Protein AF-A0A2J8TUG8-F1 (afdb_monomer_lite)

Organism: Pongo abelii (NCBI:txid9601)

InterPro domains:
  IPR001944 Glycoside hydrolase, family 35 [PR00742] (50-69)
  IPR001944 Glycoside hydrolase, family 35 [PR00742] (105-120)
  IPR001944 Glycoside hydrolase, family 35 [PTHR23421] (1-175)
  IPR017853 Glycoside hydrolase superfamily [SSF51445] (1-171)
  IPR031330 Glycoside hydrolase 35, catalytic domain [PF01301] (1-173)

Radius of gyration: 17.59 Å; chains: 1; bounding box: 57×36×48 Å

Secondary structure (DSSP, 8-state):
-TGGGT-SEEEEE--HHHH-SBTTB---SGGG-HHHHHHHHHHTT-EEEEE--S---TT-GGGG--GGGGGSTT--TTTT-HHHHHHHHHHHHHHHHHHGGGBGGGTSSEEEEE-SS-GGGSTT--HHHHHHHHHHHHHHH-SSSEEEEEE-TTTHHHH--TTSEEEE---TT-----------

pLDDT: mean 94.85, std 12.5, range [36.78, 98.94]

Sequence (184 aa):
KMRWSGLNAIQFYVPWNYHEPQPGVYNFNGSRDLIAFLNEAALANLLVILRPGPYICAEWEMGGLPSWLLQKPEIHLRTSDPDFLAAVDSWFKVLLPKIYPWLYHNGGNIISIQVENEYGSYRACDFSYMRHLAGLFRALLGEKILLFTTDGPEGLKCGSLQGLYTTVDFGPGLKQGLGVESGE

Structure (mmCIF, N/CA/C/O backbone):
data_AF-A0A2J8TUG8-F1
#
_entry.id   AF-A0A2J8TUG8-F1
#
loop_
_atom_site.group_PDB
_atom_site.id
_atom_site.type_symbol
_atom_site.label_atom_id
_atom_site.label_alt_id
_atom_site.label_comp_id
_atom_site.label_asym_id
_atom_site.label_entity_id
_atom_site.label_seq_id
_atom_site.pdbx_PDB_ins_code
_atom_site.Cartn_x
_atom_site.Cartn_y
_atom_site.Cartn_z
_atom_site.occupancy
_atom_site.B_iso_or_equiv
_atom_site.auth_seq_id
_atom_site.auth_comp_id
_atom_site.auth_asym_id
_atom_site.auth_atom_id
_atom_site.pdbx_PDB_model_num
ATOM 1 N N . LYS A 1 1 ? -6.211 17.353 15.363 1.00 94.56 1 LYS A N 1
ATOM 2 C CA . LYS A 1 1 ? -6.669 18.335 14.342 1.00 94.56 1 LYS A CA 1
ATOM 3 C C . LYS A 1 1 ? -7.564 17.672 13.297 1.00 94.56 1 LYS A C 1
ATOM 5 O O . LYS A 1 1 ? -8.721 18.040 13.243 1.00 94.56 1 LYS A O 1
ATOM 10 N N . MET A 1 2 ? -7.087 16.651 12.575 1.00 97.00 2 MET A N 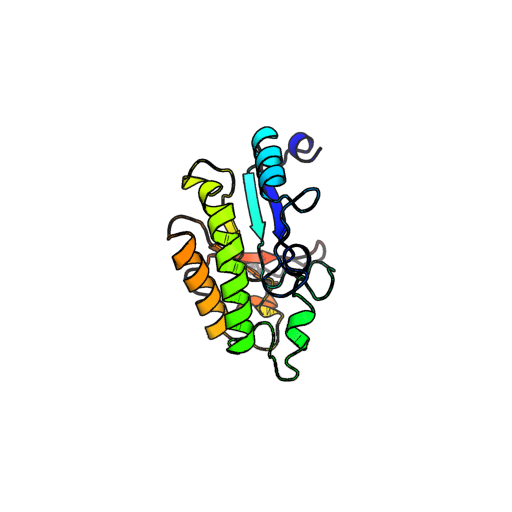1
ATOM 11 C CA . MET A 1 2 ? -7.881 15.897 11.581 1.00 97.00 2 MET A CA 1
ATOM 12 C C . MET A 1 2 ? -9.226 15.374 12.114 1.00 97.00 2 MET A C 1
ATOM 14 O O . MET A 1 2 ? -10.260 15.570 11.489 1.00 97.00 2 MET A O 1
ATOM 18 N N . ARG A 1 3 ? -9.248 14.782 13.316 1.00 96.06 3 ARG A N 1
ATOM 19 C CA . ARG A 1 3 ? -10.511 14.360 13.943 1.00 96.06 3 ARG A CA 1
ATOM 20 C C . ARG A 1 3 ? -11.486 15.525 14.161 1.00 96.06 3 ARG A C 1
ATOM 22 O O . ARG A 1 3 ? -12.666 15.416 13.858 1.00 96.06 3 ARG A O 1
ATOM 29 N N . TRP A 1 4 ? -10.973 16.653 14.649 1.00 96.75 4 TRP A N 1
ATOM 30 C CA . TRP A 1 4 ? -11.757 17.863 14.914 1.00 96.75 4 TRP A CA 1
ATOM 31 C C . TRP A 1 4 ? -12.259 18.557 13.643 1.00 96.75 4 TRP A C 1
ATOM 33 O O . TRP A 1 4 ? -13.232 19.294 13.720 1.00 96.75 4 TRP A O 1
ATOM 43 N N . SER A 1 5 ? -11.651 18.303 12.479 1.00 97.38 5 SER A N 1
ATOM 44 C CA . SER A 1 5 ? -12.181 18.765 11.191 1.00 97.38 5 SER A CA 1
ATOM 45 C C . SER A 1 5 ? -13.283 17.857 10.627 1.00 97.38 5 SER A C 1
ATOM 47 O O . SER A 1 5 ? -13.698 18.054 9.492 1.00 97.38 5 SER A O 1
ATOM 49 N N . GLY A 1 6 ? -13.746 16.858 11.389 1.00 98.00 6 GLY A N 1
ATOM 50 C CA . GLY A 1 6 ? -14.855 15.978 11.012 1.00 98.00 6 GLY A CA 1
ATOM 51 C C . GLY A 1 6 ? -14.446 14.677 10.318 1.00 98.00 6 GLY A C 1
ATOM 52 O O . GLY A 1 6 ? -15.318 13.886 9.966 1.00 98.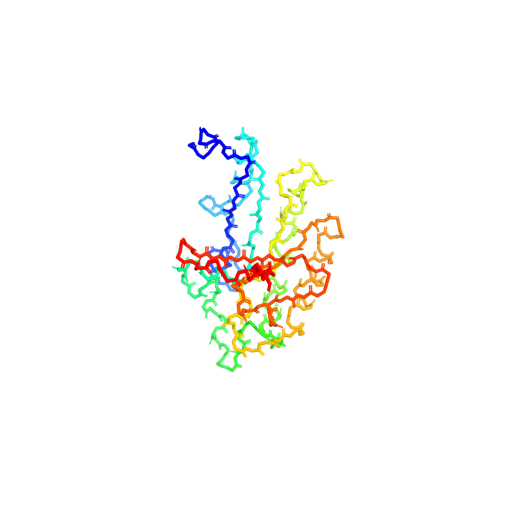00 6 GLY A O 1
ATOM 53 N N . LEU A 1 7 ? -13.146 14.410 10.146 1.00 98.44 7 LEU A N 1
ATOM 54 C CA . LEU A 1 7 ? -12.691 13.154 9.547 1.00 98.44 7 LEU A CA 1
ATOM 55 C C . LEU A 1 7 ? -12.971 11.964 10.481 1.00 98.44 7 LEU A C 1
ATOM 57 O O . LEU A 1 7 ? -12.812 12.047 11.704 1.00 98.44 7 LEU A O 1
ATOM 61 N N . ASN A 1 8 ? -13.377 10.841 9.892 1.00 98.50 8 ASN A N 1
ATOM 62 C CA . ASN A 1 8 ? -13.563 9.550 10.567 1.00 98.50 8 ASN A CA 1
ATOM 63 C C . ASN A 1 8 ? -12.469 8.530 10.212 1.00 98.50 8 ASN A C 1
ATOM 65 O O . ASN A 1 8 ? -12.367 7.498 10.869 1.00 98.50 8 ASN A O 1
ATOM 69 N N . ALA A 1 9 ? -11.648 8.831 9.207 1.00 98.75 9 ALA A N 1
ATOM 70 C CA . ALA A 1 9 ? -10.543 8.006 8.762 1.00 98.75 9 ALA A CA 1
ATOM 71 C C . ALA A 1 9 ? -9.338 8.871 8.381 1.00 98.75 9 ALA A C 1
ATOM 73 O O . ALA A 1 9 ? -9.475 10.051 8.046 1.00 98.75 9 ALA A O 1
ATOM 74 N N . ILE A 1 10 ? -8.160 8.261 8.414 1.00 98.75 10 ILE A N 1
ATOM 75 C CA . ILE A 1 10 ? -6.924 8.799 7.852 1.00 98.75 10 ILE A CA 1
ATOM 76 C C . ILE A 1 10 ? -6.370 7.828 6.818 1.00 98.75 10 ILE A C 1
ATOM 78 O O . ILE A 1 10 ? -6.595 6.621 6.890 1.00 98.75 10 ILE A O 1
ATOM 82 N N . GLN A 1 11 ? -5.617 8.36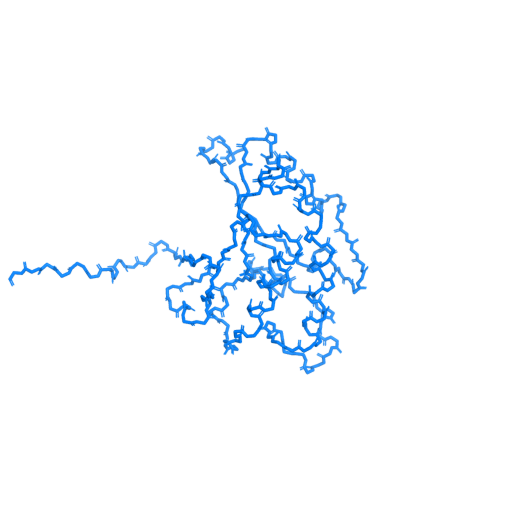7 5.869 1.00 98.81 11 GLN A N 1
ATOM 83 C CA . GLN A 1 11 ? -4.897 7.591 4.872 1.00 98.81 11 GLN A CA 1
ATOM 84 C C . GLN A 1 11 ? -3.430 7.991 4.906 1.00 98.81 11 GLN A C 1
ATOM 86 O O . GLN A 1 11 ? -3.121 9.179 5.003 1.00 98.81 11 GLN A O 1
ATOM 91 N N . PHE A 1 12 ? -2.533 7.014 4.824 1.00 98.69 12 PHE A N 1
ATOM 92 C CA . PHE A 1 12 ? -1.101 7.280 4.778 1.00 98.69 12 PHE A CA 1
ATOM 93 C C . PHE A 1 12 ? -0.339 6.169 4.052 1.00 98.69 12 PHE A C 1
ATOM 95 O O . PHE A 1 12 ? -0.825 5.041 3.911 1.00 98.69 12 PHE A O 1
ATOM 102 N N . TYR A 1 13 ? 0.865 6.518 3.600 1.00 98.81 13 TYR A N 1
ATOM 103 C CA . TYR A 1 13 ? 1.792 5.611 2.935 1.00 98.81 13 TYR A CA 1
ATOM 104 C C . TYR A 1 13 ? 2.800 4.993 3.904 1.00 98.81 13 TYR A C 1
ATOM 106 O O . TYR A 1 13 ? 3.130 5.594 4.924 1.00 98.81 13 TYR A O 1
ATOM 114 N N . VAL A 1 14 ? 3.345 3.828 3.544 1.00 98.75 14 VAL A N 1
ATOM 115 C CA . VAL A 1 14 ? 4.497 3.218 4.230 1.00 98.75 14 VAL A CA 1
ATOM 116 C C . VAL A 1 14 ? 5.692 3.209 3.268 1.00 98.75 14 VAL A C 1
ATOM 118 O O . VAL A 1 14 ? 5.774 2.318 2.424 1.00 98.75 14 VAL A O 1
ATOM 121 N N . PRO A 1 15 ? 6.615 4.189 3.340 1.00 98.75 15 PRO A N 1
ATOM 122 C CA . PRO A 1 15 ? 7.762 4.238 2.439 1.00 98.75 15 PRO A CA 1
ATOM 123 C C . PRO A 1 15 ? 8.739 3.106 2.767 1.00 98.75 15 PRO A C 1
ATOM 125 O O . PRO A 1 15 ? 9.366 3.106 3.828 1.00 98.75 15 PRO A O 1
ATOM 128 N N . TRP A 1 16 ? 8.885 2.135 1.866 1.00 98.88 16 TRP A N 1
ATOM 129 C CA . TRP A 1 16 ? 9.738 0.965 2.084 1.00 98.88 16 TRP A CA 1
ATOM 130 C C . TRP A 1 16 ? 11.185 1.365 2.419 1.00 98.88 16 TRP A C 1
ATOM 132 O O . TRP A 1 16 ? 11.728 0.935 3.435 1.00 98.88 16 TRP A O 1
ATOM 142 N N . ASN A 1 17 ? 11.782 2.285 1.664 1.00 98.69 17 ASN A N 1
ATOM 143 C CA . ASN A 1 17 ? 13.142 2.778 1.894 1.00 98.69 17 ASN A CA 1
ATOM 144 C C . ASN A 1 17 ? 13.357 3.466 3.253 1.00 98.69 17 ASN A C 1
ATOM 146 O O . ASN A 1 17 ? 14.476 3.487 3.768 1.00 98.69 17 ASN A O 1
ATOM 150 N N . TYR A 1 18 ? 12.293 3.987 3.866 1.00 98.56 18 TYR A N 1
ATOM 151 C CA . TYR A 1 18 ? 12.348 4.562 5.202 1.00 98.56 18 TYR A CA 1
ATOM 152 C C . TYR A 1 18 ? 12.464 3.470 6.267 1.00 98.56 18 TYR A C 1
ATOM 154 O O . TYR A 1 18 ? 13.125 3.665 7.287 1.00 98.56 18 TYR A O 1
ATOM 162 N N . HIS A 1 19 ? 11.877 2.302 6.024 1.00 98.75 19 HIS A N 1
ATOM 163 C CA . HIS A 1 19 ? 11.883 1.185 6.961 1.00 98.75 19 HIS A CA 1
ATOM 164 C C . HIS A 1 19 ? 12.992 0.165 6.697 1.00 98.75 19 HIS A C 1
ATOM 166 O O . HIS A 1 19 ? 13.420 -0.469 7.652 1.00 98.75 19 HIS A O 1
ATOM 172 N N . GLU A 1 20 ? 13.500 0.042 5.469 1.00 98.75 20 GLU A N 1
ATOM 173 C CA . GLU A 1 20 ? 14.598 -0.862 5.092 1.00 98.75 20 GLU A CA 1
ATOM 174 C C . GLU A 1 20 ? 15.723 -0.102 4.355 1.00 98.75 20 GLU A C 1
ATOM 176 O O . GLU A 1 20 ? 15.896 -0.237 3.139 1.00 98.75 20 GLU A O 1
ATOM 181 N N . PRO A 1 21 ? 16.503 0.740 5.067 1.00 97.75 21 PRO A N 1
ATOM 182 C CA . PRO A 1 21 ? 17.575 1.533 4.457 1.00 9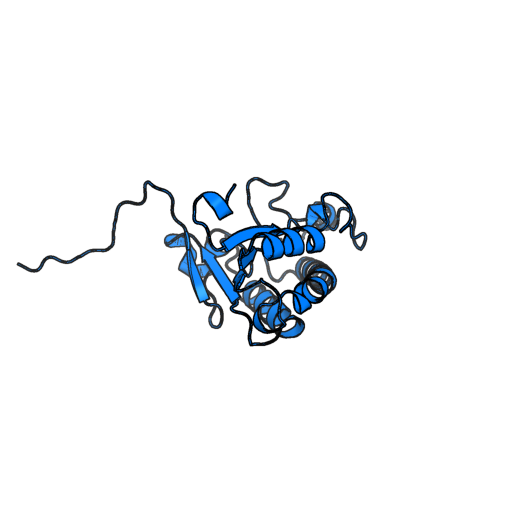7.75 21 PRO A CA 1
ATOM 183 C C . PRO A 1 21 ? 18.708 0.683 3.860 1.00 97.75 21 PRO A C 1
ATOM 185 O O . PRO A 1 21 ? 19.426 1.151 2.980 1.00 97.75 21 PRO A O 1
ATOM 188 N N . GLN A 1 22 ? 18.882 -0.551 4.337 1.00 97.81 22 GLN A N 1
ATOM 189 C CA . GLN A 1 22 ? 19.798 -1.551 3.786 1.00 97.81 22 GLN A CA 1
ATOM 190 C C . GLN A 1 22 ? 19.069 -2.897 3.701 1.00 97.81 22 GLN A C 1
ATOM 192 O O . GLN A 1 22 ? 18.200 -3.136 4.544 1.00 97.81 22 GLN A O 1
ATOM 197 N N . PRO A 1 23 ? 19.427 -3.785 2.754 1.00 97.62 23 PRO A N 1
ATOM 198 C CA . PRO A 1 23 ? 18.778 -5.087 2.622 1.00 97.62 23 PRO A CA 1
ATOM 199 C C . PRO A 1 23 ? 18.797 -5.867 3.945 1.00 97.62 23 PRO A C 1
ATOM 201 O O . PRO A 1 23 ? 19.857 -6.075 4.534 1.00 97.62 23 PRO A O 1
ATOM 204 N N . GLY A 1 24 ? 17.627 -6.282 4.425 1.00 98.00 24 GLY A N 1
ATOM 205 C CA . GLY A 1 24 ? 17.441 -7.036 5.666 1.00 98.00 24 GLY A CA 1
ATOM 206 C C . GLY A 1 24 ? 17.552 -6.222 6.962 1.00 98.00 24 GLY A C 1
ATOM 207 O O . GLY A 1 24 ? 17.368 -6.784 8.044 1.00 98.00 24 GLY A O 1
ATOM 208 N N . VAL A 1 25 ? 17.836 -4.916 6.897 1.00 98.31 25 VAL A N 1
ATOM 209 C CA . VAL A 1 25 ? 17.968 -4.049 8.078 1.00 98.31 25 VAL A CA 1
ATOM 210 C C . VAL A 1 25 ? 16.708 -3.213 8.240 1.00 98.31 25 VAL A C 1
ATOM 212 O O . VAL A 1 25 ? 16.562 -2.163 7.618 1.00 98.31 25 VAL A O 1
ATOM 215 N N . TYR A 1 26 ? 15.810 -3.662 9.116 1.00 98.31 26 TYR A N 1
ATOM 216 C CA . TYR A 1 26 ? 14.515 -3.021 9.338 1.00 98.31 26 TYR A CA 1
ATOM 217 C C . TYR A 1 26 ? 14.518 -2.072 10.540 1.00 98.31 26 TYR A C 1
ATOM 219 O O . TYR A 1 26 ? 14.996 -2.425 11.618 1.00 98.31 26 TYR A O 1
ATOM 227 N N . ASN A 1 27 ? 13.912 -0.893 10.392 1.00 97.88 27 ASN A N 1
ATOM 228 C CA . ASN A 1 27 ? 13.727 0.068 11.475 1.00 97.88 27 ASN A CA 1
ATOM 229 C C . ASN A 1 27 ? 12.263 0.527 11.585 1.00 97.88 27 ASN A C 1
ATOM 231 O O . ASN A 1 27 ? 11.743 1.232 10.719 1.00 97.88 27 ASN A O 1
ATOM 235 N N . PHE A 1 28 ? 11.634 0.150 12.700 1.00 98.06 28 PHE A N 1
ATOM 236 C CA . PHE A 1 28 ? 10.281 0.551 13.099 1.00 98.06 28 PHE A CA 1
ATOM 237 C C . PHE A 1 28 ? 10.276 1.249 14.470 1.00 98.06 28 PHE A C 1
ATOM 239 O O . PHE A 1 28 ? 9.307 1.150 15.209 1.00 98.06 28 PHE A O 1
ATOM 246 N N . ASN A 1 29 ? 11.372 1.914 14.840 1.00 96.44 29 ASN A N 1
ATOM 247 C CA . ASN A 1 29 ? 11.497 2.611 16.120 1.00 96.44 29 ASN A CA 1
ATOM 248 C C . ASN A 1 29 ? 11.374 4.131 15.948 1.00 96.44 29 ASN A C 1
ATOM 250 O O . ASN A 1 29 ? 11.662 4.684 14.881 1.00 96.44 29 ASN A O 1
ATOM 254 N N . GLY A 1 30 ? 11.018 4.824 17.033 1.00 96.94 30 GLY A N 1
ATOM 255 C CA . GLY A 1 30 ? 10.971 6.287 17.076 1.00 96.94 30 GLY A CA 1
ATOM 256 C C . GLY A 1 30 ? 10.006 6.851 16.034 1.00 96.94 30 GLY A C 1
ATOM 257 O O . GLY A 1 30 ? 8.860 6.424 15.952 1.00 96.94 30 GLY A O 1
ATOM 258 N N . SER A 1 31 ? 10.469 7.773 15.185 1.00 96.75 31 SER A N 1
ATOM 259 C CA . SER A 1 31 ? 9.632 8.347 14.118 1.00 96.75 31 SER A CA 1
ATOM 260 C C . SER A 1 31 ? 9.229 7.349 13.023 1.00 96.75 31 SER A C 1
ATOM 262 O O . SER A 1 31 ? 8.462 7.709 12.136 1.00 96.75 31 SER A O 1
ATOM 264 N N . ARG A 1 32 ? 9.761 6.119 13.049 1.00 97.94 32 ARG A N 1
ATOM 265 C CA . ARG A 1 32 ? 9.422 5.034 12.114 1.00 97.94 32 ARG A CA 1
ATOM 266 C C . ARG A 1 32 ? 8.456 4.019 12.720 1.00 97.94 32 ARG A C 1
ATOM 268 O O . ARG A 1 32 ? 8.207 2.980 12.110 1.00 97.94 32 ARG A O 1
ATOM 275 N N . ASP A 1 33 ? 7.952 4.274 13.923 1.00 98.25 33 ASP A N 1
ATOM 276 C CA . ASP A 1 33 ? 7.047 3.352 14.594 1.00 98.25 33 ASP A CA 1
ATOM 277 C C . ASP A 1 33 ? 5.627 3.453 14.024 1.00 98.25 33 ASP A C 1
ATOM 279 O O . ASP A 1 33 ? 4.781 4.242 14.451 1.00 98.25 33 ASP A O 1
ATOM 283 N N . LEU A 1 34 ? 5.382 2.610 13.023 1.00 97.56 34 LEU A N 1
ATOM 284 C CA . LEU A 1 34 ? 4.080 2.438 12.395 1.00 97.56 34 LEU A CA 1
ATOM 285 C C . LEU A 1 34 ? 3.008 2.000 13.404 1.00 97.56 34 LEU A C 1
ATOM 287 O O . LEU A 1 34 ? 1.855 2.410 13.293 1.00 97.56 34 LEU A O 1
ATOM 291 N N . ILE A 1 35 ? 3.370 1.171 14.383 1.00 98.00 35 ILE A N 1
ATOM 292 C CA . ILE A 1 35 ? 2.416 0.613 15.342 1.00 98.00 35 ILE A CA 1
ATOM 293 C C . ILE A 1 35 ? 2.011 1.676 16.357 1.00 98.00 35 ILE A C 1
ATOM 295 O O . ILE A 1 35 ? 0.828 1.794 16.676 1.00 98.00 35 ILE A O 1
ATOM 299 N N . ALA A 1 36 ? 2.952 2.502 16.812 1.00 98.31 36 ALA A N 1
ATOM 300 C CA . ALA A 1 36 ? 2.633 3.683 17.604 1.00 98.31 36 ALA A CA 1
ATOM 301 C C . ALA A 1 36 ? 1.684 4.619 16.837 1.00 98.31 36 ALA A C 1
ATOM 303 O O . ALA A 1 36 ? 0.679 5.054 17.388 1.00 98.31 36 ALA A O 1
ATOM 304 N N . PHE A 1 37 ? 1.920 4.860 15.543 1.00 98.44 37 PHE A N 1
ATOM 305 C CA . PHE A 1 37 ? 1.029 5.711 14.748 1.00 98.44 37 PHE A CA 1
ATOM 306 C C . PHE A 1 37 ? -0.392 5.134 14.598 1.00 98.44 37 PHE A C 1
ATOM 308 O O . PHE A 1 37 ? -1.376 5.867 14.722 1.00 98.44 37 PHE A O 1
ATOM 315 N N . LEU A 1 38 ? -0.520 3.819 14.385 1.00 98.62 38 LEU A N 1
ATOM 316 C CA . LEU A 1 38 ? -1.821 3.141 14.342 1.00 98.62 38 LEU A CA 1
ATOM 317 C C . LEU A 1 38 ? -2.555 3.214 15.692 1.00 98.62 38 LEU A C 1
ATOM 319 O O . LEU A 1 38 ? -3.764 3.462 15.705 1.00 98.62 38 LEU A O 1
ATOM 323 N N . ASN A 1 39 ? -1.830 3.070 16.810 1.00 98.38 39 ASN A N 1
ATOM 324 C CA . ASN A 1 39 ? -2.363 3.278 18.161 1.00 98.38 39 ASN A CA 1
ATOM 325 C C . ASN A 1 39 ? -2.907 4.700 18.335 1.00 98.38 39 ASN A C 1
ATOM 327 O O . ASN A 1 39 ? -4.040 4.869 18.777 1.00 98.38 39 ASN A O 1
ATOM 331 N N . GLU A 1 40 ? -2.137 5.721 17.958 1.00 98.38 40 GLU A N 1
ATOM 332 C CA . GLU A 1 40 ? -2.564 7.121 18.073 1.00 98.38 40 GLU A CA 1
ATOM 333 C C . GLU A 1 40 ? -3.822 7.405 17.240 1.00 98.38 40 GLU A C 1
ATOM 335 O O . GLU A 1 40 ? -4.751 8.074 17.700 1.00 98.38 40 GLU A O 1
ATOM 340 N N . ALA A 1 41 ? -3.909 6.844 16.030 1.00 98.56 41 ALA A N 1
ATOM 341 C CA . ALA A 1 41 ? -5.117 6.930 15.215 1.00 98.56 41 ALA A CA 1
ATOM 342 C C . ALA A 1 41 ? -6.322 6.259 15.901 1.00 98.56 41 ALA A C 1
ATOM 344 O O . ALA A 1 41 ? -7.417 6.825 15.906 1.00 98.56 41 ALA A O 1
ATOM 345 N N . ALA A 1 42 ? -6.125 5.096 16.530 1.00 98.31 42 ALA A N 1
ATOM 346 C CA . ALA A 1 42 ? -7.173 4.403 17.276 1.00 98.31 42 ALA A CA 1
ATOM 347 C C . ALA A 1 42 ? -7.631 5.207 18.508 1.00 98.31 42 ALA A C 1
ATOM 349 O O . ALA A 1 42 ? -8.833 5.387 18.702 1.00 98.31 42 ALA A O 1
ATOM 350 N N . LEU A 1 43 ? -6.698 5.769 19.287 1.00 98.38 43 LEU A N 1
ATOM 351 C CA . LEU A 1 43 ? -6.995 6.649 20.428 1.00 98.38 43 LEU A CA 1
ATOM 352 C C . LEU A 1 43 ? -7.770 7.902 20.002 1.00 98.38 43 LEU A C 1
ATOM 354 O O . LEU A 1 43 ? -8.666 8.361 20.710 1.00 98.38 43 LEU A O 1
ATOM 358 N N . ALA A 1 44 ? -7.472 8.433 18.816 1.00 98.25 44 ALA A N 1
ATOM 359 C CA . ALA A 1 44 ? -8.198 9.548 18.217 1.00 98.25 44 ALA A CA 1
ATOM 360 C C . ALA A 1 44 ? -9.549 9.151 17.581 1.00 98.25 44 ALA A C 1
ATOM 362 O O . ALA A 1 44 ? -10.233 10.021 17.029 1.00 98.25 44 ALA A O 1
ATOM 363 N N . ASN A 1 45 ? -9.946 7.874 17.659 1.00 97.62 45 ASN A N 1
ATOM 364 C CA . ASN A 1 45 ? -11.137 7.300 17.030 1.00 97.62 45 ASN A CA 1
ATOM 365 C C . ASN A 1 45 ? -11.180 7.542 15.507 1.00 97.62 45 ASN A C 1
ATOM 367 O O . ASN A 1 45 ? -12.168 8.042 14.959 1.00 97.62 45 ASN A O 1
ATOM 371 N N . LEU A 1 46 ? -10.062 7.244 14.841 1.00 98.81 46 LEU A N 1
ATOM 372 C CA . LEU A 1 46 ? -9.890 7.323 13.394 1.00 98.81 46 LEU A CA 1
ATOM 373 C C . LEU A 1 46 ? -9.630 5.925 12.819 1.00 98.81 46 LEU A C 1
ATOM 375 O O . LEU A 1 46 ? -8.743 5.196 13.271 1.00 98.81 46 LEU A O 1
ATOM 379 N N . LEU A 1 47 ? -10.398 5.579 11.787 1.00 98.88 47 LEU A N 1
ATOM 380 C CA . LEU A 1 47 ? -10.143 4.424 10.930 1.00 98.88 47 LEU A CA 1
ATOM 381 C C . LEU A 1 47 ? -8.926 4.691 10.033 1.00 98.88 47 LEU A C 1
ATOM 383 O O . LEU A 1 47 ? -8.519 5.836 9.834 1.00 98.88 47 LEU A O 1
ATOM 387 N N . VAL A 1 48 ? -8.349 3.636 9.470 1.00 98.94 48 VAL A N 1
ATOM 388 C CA . VAL A 1 48 ? -7.138 3.717 8.651 1.00 98.94 48 VAL A CA 1
ATOM 389 C C . VAL A 1 48 ? -7.358 3.071 7.289 1.00 98.94 48 VAL A C 1
ATOM 391 O O . VAL A 1 48 ? -7.749 1.907 7.192 1.00 98.94 48 VAL A O 1
ATOM 394 N N . ILE A 1 49 ? -7.040 3.830 6.243 1.00 98.94 49 ILE A N 1
ATOM 395 C CA . ILE A 1 49 ? -6.842 3.342 4.879 1.00 98.94 49 ILE A CA 1
ATOM 396 C C . ILE A 1 49 ? -5.331 3.278 4.652 1.00 98.94 49 ILE A C 1
ATOM 398 O O . ILE A 1 49 ? -4.658 4.309 4.596 1.00 98.94 49 ILE A O 1
ATOM 402 N N . LEU A 1 50 ? -4.770 2.074 4.579 1.00 98.88 50 LEU A N 1
ATOM 403 C CA . LEU A 1 50 ? -3.321 1.902 4.499 1.00 98.88 50 LEU A CA 1
ATOM 404 C C . LEU A 1 50 ? -2.862 1.795 3.041 1.00 98.88 50 LEU A C 1
ATOM 406 O O . LEU A 1 50 ? -3.418 1.013 2.274 1.00 98.88 50 LEU A O 1
ATOM 410 N N . ARG A 1 51 ? -1.805 2.520 2.661 1.00 98.88 51 ARG A N 1
ATOM 411 C CA . ARG A 1 51 ? -1.175 2.420 1.332 1.00 98.88 51 ARG A CA 1
ATOM 412 C C . ARG A 1 51 ? 0.283 1.953 1.467 1.00 98.88 51 ARG A C 1
ATOM 414 O O . ARG A 1 51 ? 1.201 2.769 1.464 1.00 98.88 51 ARG A O 1
ATOM 421 N N . PRO A 1 52 ? 0.535 0.647 1.653 1.00 98.75 52 PRO A N 1
ATOM 422 C CA . PRO A 1 52 ? 1.860 0.143 2.010 1.00 98.75 52 PRO A CA 1
ATOM 423 C C . PRO A 1 52 ? 2.833 -0.021 0.826 1.00 98.75 52 PRO A C 1
ATOM 425 O O . PRO A 1 52 ? 3.969 -0.440 1.034 1.00 98.75 52 PRO A O 1
ATOM 428 N N . GLY A 1 53 ? 2.412 0.283 -0.405 1.00 98.38 53 GLY A N 1
ATOM 429 C CA . GLY A 1 53 ? 3.264 0.230 -1.592 1.00 98.38 53 GLY A CA 1
ATOM 430 C C . GLY A 1 53 ? 3.259 -1.130 -2.309 1.00 98.38 53 GLY A C 1
ATOM 431 O O . GLY A 1 53 ? 2.194 -1.741 -2.429 1.00 98.38 53 GLY A O 1
ATOM 432 N N . PRO A 1 54 ? 4.413 -1.611 -2.827 1.00 98.50 54 PRO A N 1
ATOM 433 C CA . PRO A 1 54 ? 5.780 -1.273 -2.395 1.00 98.50 54 PRO A CA 1
ATOM 434 C C . PRO A 1 54 ? 6.320 0.040 -2.980 1.00 98.50 54 PRO A C 1
ATOM 436 O O . PRO A 1 54 ? 7.192 0.662 -2.380 1.00 98.50 54 PRO A O 1
ATOM 439 N N . TYR A 1 55 ? 5.774 0.481 -4.113 1.00 98.88 55 TYR A N 1
ATOM 440 C CA . TYR A 1 55 ? 5.950 1.830 -4.647 1.00 98.88 55 TYR A CA 1
ATOM 441 C C . TYR A 1 55 ? 4.780 2.716 -4.201 1.00 98.88 55 TYR A C 1
ATOM 443 O O . TYR A 1 55 ? 3.633 2.271 -4.222 1.00 98.88 55 TYR A O 1
ATOM 451 N N . ILE A 1 56 ? 5.064 3.954 -3.796 1.00 98.81 56 ILE A N 1
ATOM 452 C CA . ILE A 1 56 ? 4.073 4.887 -3.232 1.00 98.81 56 ILE A CA 1
ATOM 453 C C . ILE A 1 56 ? 4.013 6.244 -3.939 1.00 98.81 56 ILE A C 1
ATOM 455 O O . ILE A 1 56 ? 3.146 7.044 -3.604 1.00 98.81 56 ILE A O 1
ATOM 459 N N . CYS A 1 57 ? 4.915 6.519 -4.889 1.00 97.62 57 CYS A N 1
ATOM 460 C CA . CYS A 1 57 ? 5.083 7.854 -5.475 1.00 97.62 57 CYS A CA 1
ATOM 461 C C . CYS A 1 57 ? 5.317 8.924 -4.382 1.00 97.62 57 CYS A C 1
ATOM 463 O O . CYS A 1 57 ? 6.403 8.973 -3.800 1.00 97.62 57 CYS A O 1
ATOM 465 N N . ALA A 1 58 ? 4.286 9.712 -4.067 1.00 94.75 58 ALA A N 1
ATOM 466 C CA . ALA A 1 58 ? 4.187 10.610 -2.915 1.00 94.75 58 ALA A CA 1
ATOM 467 C C . ALA A 1 58 ? 5.273 11.696 -2.832 1.00 94.75 58 ALA A C 1
ATOM 469 O O . ALA A 1 58 ? 5.603 12.133 -1.728 1.00 94.75 58 ALA A O 1
ATOM 470 N N . GLU A 1 59 ? 5.870 12.076 -3.970 1.00 97.81 59 GLU A N 1
ATOM 471 C CA . GLU A 1 59 ? 6.992 13.028 -4.036 1.00 97.81 59 GLU A CA 1
ATOM 472 C C . GLU A 1 59 ? 8.121 12.658 -3.052 1.00 97.81 59 GLU A C 1
ATOM 474 O O . GLU A 1 59 ? 8.838 13.510 -2.524 1.00 97.81 59 GLU A O 1
ATOM 479 N N . TRP A 1 60 ? 8.258 11.356 -2.789 1.00 98.19 60 TRP A N 1
ATOM 480 C CA . TRP A 1 60 ? 9.223 10.787 -1.865 1.00 98.19 60 TRP A CA 1
ATOM 481 C C . TRP A 1 60 ? 10.386 10.176 -2.636 1.00 98.19 60 TRP A C 1
ATOM 483 O O . TRP A 1 60 ? 10.220 9.711 -3.767 1.00 98.19 60 TRP A O 1
ATOM 493 N N . GLU A 1 61 ? 11.561 10.138 -2.006 1.00 98.25 61 GLU A N 1
ATOM 494 C CA . GLU A 1 61 ? 12.779 9.597 -2.607 1.00 98.25 61 GLU A CA 1
ATOM 495 C C . GLU A 1 61 ? 12.514 8.234 -3.256 1.00 98.25 61 GLU A C 1
ATOM 497 O O . GLU A 1 61 ? 12.004 7.311 -2.610 1.00 98.25 61 GLU A O 1
ATOM 502 N N . MET A 1 62 ? 12.808 8.149 -4.556 1.00 98.25 62 MET A N 1
ATOM 503 C CA . MET A 1 62 ? 12.597 6.977 -5.410 1.00 98.25 62 MET A CA 1
ATOM 504 C C . MET A 1 62 ? 11.192 6.340 -5.288 1.00 98.25 62 MET A C 1
ATOM 506 O O . MET A 1 62 ? 11.019 5.126 -5.407 1.00 98.25 62 MET A O 1
ATOM 510 N N . GLY A 1 63 ? 10.163 7.149 -5.014 1.00 98.50 63 GLY A N 1
ATOM 511 C CA . GLY A 1 63 ? 8.789 6.687 -4.819 1.00 98.50 63 GLY A CA 1
ATOM 512 C C . GLY A 1 63 ? 8.629 5.692 -3.669 1.00 98.50 63 GLY A C 1
ATOM 513 O O . GLY A 1 63 ? 7.776 4.809 -3.738 1.00 98.50 63 GLY A O 1
ATOM 514 N N . GLY A 1 64 ? 9.493 5.781 -2.655 1.00 98.69 64 GLY A N 1
ATOM 515 C CA . GLY A 1 64 ? 9.540 4.868 -1.513 1.00 98.69 64 GLY A CA 1
ATOM 516 C C . GLY A 1 64 ? 10.317 3.578 -1.755 1.00 98.69 64 GLY A C 1
ATOM 517 O O . GLY A 1 64 ? 10.529 2.843 -0.795 1.00 98.69 64 GLY A O 1
ATOM 518 N N . LEU A 1 65 ? 10.786 3.303 -2.975 1.00 98.88 65 LEU A N 1
ATOM 519 C CA . LEU A 1 65 ? 11.615 2.130 -3.249 1.00 98.88 65 LEU A CA 1
ATOM 520 C C . LEU A 1 65 ? 13.035 2.323 -2.683 1.00 98.88 65 LEU A C 1
ATOM 522 O O . LEU A 1 65 ? 13.582 3.428 -2.755 1.00 98.88 65 LEU A O 1
ATOM 526 N N . PRO A 1 66 ? 13.661 1.289 -2.096 1.00 98.69 66 PRO A N 1
ATOM 527 C CA . PRO A 1 66 ? 15.038 1.398 -1.632 1.00 98.69 66 PRO A CA 1
ATOM 528 C C . PRO A 1 66 ? 16.040 1.487 -2.784 1.00 98.69 66 PRO A C 1
ATOM 530 O O . PRO A 1 66 ? 16.019 0.678 -3.710 1.00 98.69 66 PRO A O 1
ATOM 533 N N . SER A 1 67 ? 16.983 2.425 -2.688 1.00 98.25 67 SER A N 1
ATOM 534 C CA . SER A 1 67 ? 18.013 2.635 -3.714 1.00 98.25 67 SER A CA 1
ATOM 535 C C . SER A 1 67 ? 18.942 1.435 -3.897 1.00 98.25 67 SER A C 1
ATOM 537 O O . SER A 1 67 ? 19.479 1.235 -4.984 1.00 98.25 67 SER A O 1
ATOM 539 N N . TRP A 1 68 ? 19.101 0.589 -2.872 1.00 98.44 68 TRP A N 1
ATOM 540 C CA . TRP A 1 68 ? 19.907 -0.628 -2.962 1.00 98.44 68 TRP A CA 1
ATOM 541 C C . TRP A 1 68 ? 19.360 -1.648 -3.971 1.00 98.44 68 TRP A C 1
ATOM 543 O O . TRP A 1 68 ? 20.122 -2.502 -4.417 1.00 98.44 68 TRP A O 1
ATOM 553 N N . LEU A 1 69 ? 18.095 -1.534 -4.402 1.00 98.38 69 LEU A N 1
ATOM 554 C CA . LEU A 1 69 ? 17.559 -2.324 -5.517 1.00 98.38 69 LEU A CA 1
ATOM 555 C C . LEU A 1 69 ? 18.375 -2.111 -6.801 1.00 98.38 69 LEU A C 1
ATOM 557 O O . LEU A 1 69 ? 18.599 -3.054 -7.552 1.00 98.38 69 LEU A O 1
ATOM 561 N N . LEU A 1 70 ? 18.893 -0.895 -7.008 1.00 97.75 70 LEU A N 1
ATOM 562 C CA . LEU A 1 70 ? 19.673 -0.512 -8.189 1.00 97.75 70 LEU A CA 1
ATOM 563 C C . LEU A 1 70 ? 21.101 -1.073 -8.201 1.00 97.75 70 LEU A C 1
ATOM 565 O O . LEU A 1 70 ? 21.820 -0.885 -9.179 1.00 97.75 70 LEU A O 1
ATOM 569 N N . GLN A 1 71 ? 21.532 -1.784 -7.150 1.00 96.25 71 GLN A N 1
ATOM 570 C CA . GLN A 1 71 ? 22.796 -2.532 -7.187 1.00 96.25 71 GLN A CA 1
ATOM 571 C C . GLN A 1 71 ? 22.766 -3.663 -8.225 1.00 96.25 71 GLN A C 1
ATOM 573 O O . GLN A 1 71 ? 23.822 -4.165 -8.604 1.00 96.25 71 GLN A O 1
ATOM 578 N N . LYS A 1 72 ? 21.571 -4.048 -8.689 1.00 95.12 72 LYS A N 1
ATOM 579 C CA . LYS A 1 72 ? 21.348 -4.922 -9.841 1.00 95.12 72 LYS A CA 1
ATOM 580 C C . LYS A 1 72 ? 21.015 -4.046 -11.058 1.00 95.12 72 LYS A C 1
ATOM 582 O O . LYS A 1 72 ? 19.880 -3.589 -11.155 1.00 95.12 72 LYS A O 1
ATOM 587 N N . PRO A 1 73 ? 21.965 -3.785 -11.977 1.00 92.56 73 PRO A N 1
ATOM 588 C CA . PRO A 1 73 ? 21.774 -2.797 -13.045 1.00 92.56 73 PRO A CA 1
ATOM 589 C C . PRO A 1 73 ? 20.613 -3.110 -13.996 1.00 92.56 73 PRO A C 1
ATOM 591 O O . PRO A 1 73 ? 19.966 -2.197 -14.494 1.00 92.56 73 PRO A O 1
ATOM 594 N N . GLU A 1 74 ? 20.328 -4.396 -14.202 1.00 95.75 74 GLU A N 1
ATOM 595 C CA . GLU A 1 74 ? 19.291 -4.878 -15.123 1.00 95.75 74 GLU A CA 1
ATOM 596 C C . GLU A 1 74 ? 17.913 -5.048 -14.457 1.00 95.75 74 GLU A C 1
ATOM 598 O O . GLU A 1 74 ? 17.013 -5.641 -15.050 1.00 95.75 74 GLU A O 1
ATOM 603 N N . ILE A 1 75 ? 17.733 -4.569 -13.218 1.00 97.94 75 ILE A N 1
ATOM 604 C CA . ILE A 1 75 ? 16.477 -4.748 -12.486 1.00 97.94 75 ILE A CA 1
ATOM 605 C C . ILE A 1 75 ? 15.341 -3.933 -13.113 1.00 97.94 75 ILE A C 1
ATOM 607 O O . ILE A 1 75 ? 15.419 -2.710 -13.267 1.00 97.94 75 ILE A O 1
ATOM 611 N N . HIS A 1 76 ? 14.226 -4.598 -13.402 1.00 98.38 76 HIS A N 1
ATOM 612 C CA . HIS A 1 76 ? 13.009 -3.936 -13.860 1.00 98.38 76 HIS A CA 1
ATOM 613 C C . HIS A 1 76 ? 12.066 -3.697 -12.676 1.00 98.38 76 HIS A C 1
ATOM 615 O O . HIS A 1 76 ? 11.273 -4.551 -12.278 1.00 98.38 76 HIS A O 1
ATOM 621 N N . LEU A 1 77 ? 12.147 -2.501 -12.092 1.00 98.69 77 LEU A N 1
ATOM 622 C CA . LEU A 1 77 ? 11.294 -2.095 -10.970 1.00 98.69 77 LEU A CA 1
ATOM 623 C C . LEU A 1 77 ? 9.808 -2.105 -11.349 1.00 98.69 77 LEU A C 1
ATOM 625 O O . LEU A 1 77 ? 9.452 -1.762 -12.472 1.00 98.69 77 LEU A O 1
ATOM 629 N N . ARG A 1 78 ? 8.936 -2.417 -10.382 1.00 98.62 78 ARG A N 1
ATOM 630 C CA . ARG A 1 78 ? 7.469 -2.458 -10.569 1.00 98.62 78 ARG A CA 1
ATOM 631 C C . ARG A 1 78 ? 7.044 -3.399 -11.714 1.00 98.62 78 ARG A C 1
ATOM 633 O O . ARG A 1 78 ? 6.123 -3.106 -12.478 1.00 98.62 78 ARG A O 1
ATOM 640 N N . THR A 1 79 ? 7.737 -4.525 -11.851 1.00 98.81 79 THR A N 1
ATOM 641 C CA . THR A 1 79 ? 7.416 -5.597 -12.808 1.00 98.81 79 THR A CA 1
ATOM 642 C C . THR A 1 79 ? 7.543 -6.964 -12.138 1.00 98.81 79 THR A C 1
ATOM 644 O O . THR A 1 79 ? 7.875 -7.052 -10.955 1.00 98.81 79 THR A O 1
ATOM 647 N N . SER A 1 80 ? 7.291 -8.042 -12.880 1.00 98.75 80 SER A N 1
ATOM 648 C CA . SER A 1 80 ? 7.512 -9.415 -12.436 1.00 98.75 80 SER A CA 1
ATOM 649 C C . SER A 1 80 ? 8.974 -9.864 -12.552 1.00 98.75 80 SER A C 1
ATOM 651 O O . SER A 1 80 ? 9.238 -11.065 -12.619 1.00 98.75 80 SER A O 1
ATOM 653 N N . ASP A 1 81 ? 9.920 -8.925 -12.623 1.00 98.75 81 ASP A N 1
ATOM 654 C CA . ASP A 1 81 ? 11.348 -9.206 -12.514 1.00 98.75 81 ASP A CA 1
ATOM 655 C C . ASP A 1 81 ? 11.623 -10.041 -11.246 1.00 98.75 81 ASP A C 1
ATOM 657 O O . ASP A 1 81 ? 11.240 -9.620 -10.147 1.00 98.75 81 ASP A O 1
ATOM 661 N N . PRO A 1 82 ? 12.257 -11.223 -11.364 1.00 98.50 82 PRO A N 1
ATOM 662 C CA . PRO A 1 82 ? 12.470 -12.116 -10.229 1.00 98.50 82 PRO A CA 1
ATOM 663 C C . PRO A 1 82 ? 13.250 -11.477 -9.079 1.00 98.50 82 PRO A C 1
ATOM 665 O O . PRO A 1 82 ? 12.965 -11.756 -7.915 1.00 98.50 82 PRO A O 1
ATOM 668 N N . ASP A 1 83 ? 14.214 -10.609 -9.387 1.00 98.38 83 ASP A N 1
ATOM 669 C CA . ASP A 1 83 ? 15.030 -9.943 -8.381 1.00 98.38 83 ASP A CA 1
ATOM 670 C C . ASP A 1 83 ? 14.240 -8.858 -7.650 1.00 98.38 83 ASP A C 1
ATOM 672 O O . ASP A 1 83 ? 14.374 -8.709 -6.431 1.00 98.38 83 ASP A O 1
ATOM 676 N N . PHE A 1 84 ? 13.381 -8.136 -8.374 1.00 98.75 84 PHE A N 1
ATOM 677 C CA . PHE A 1 84 ? 12.466 -7.174 -7.769 1.00 98.75 84 PHE A CA 1
ATOM 678 C C . PHE A 1 84 ? 11.408 -7.872 -6.907 1.00 98.75 84 PHE A C 1
ATOM 680 O O . PHE A 1 84 ? 11.209 -7.484 -5.755 1.00 98.75 84 PHE A O 1
ATOM 687 N N . LEU A 1 85 ? 10.772 -8.932 -7.419 1.00 98.88 85 LEU A N 1
ATOM 688 C CA . LEU A 1 85 ? 9.772 -9.700 -6.676 1.00 98.88 85 LEU A CA 1
ATOM 689 C C . LEU A 1 85 ? 10.355 -10.336 -5.412 1.00 98.88 85 LEU A C 1
ATOM 691 O O . LEU A 1 85 ? 9.720 -10.277 -4.363 1.00 98.88 85 LEU A O 1
ATOM 695 N N . ALA A 1 86 ? 11.573 -10.879 -5.467 1.00 98.69 86 ALA A N 1
ATOM 696 C CA . ALA A 1 86 ? 12.228 -11.445 -4.290 1.00 98.69 86 ALA A CA 1
ATOM 697 C C . ALA A 1 86 ? 12.437 -10.399 -3.180 1.00 98.69 86 ALA A C 1
ATOM 699 O O . ALA A 1 86 ? 12.216 -10.683 -1.999 1.00 98.69 86 ALA A O 1
ATOM 700 N N . ALA A 1 87 ? 12.826 -9.176 -3.550 1.00 98.75 87 ALA A N 1
ATOM 701 C CA . ALA A 1 87 ? 12.982 -8.078 -2.603 1.00 98.75 87 ALA A CA 1
ATOM 702 C C . ALA A 1 87 ? 11.630 -7.620 -2.026 1.00 98.75 87 ALA A C 1
ATOM 704 O O . ALA A 1 87 ? 11.497 -7.458 -0.812 1.00 98.75 87 ALA A O 1
ATOM 705 N N . VAL A 1 88 ? 10.614 -7.474 -2.883 1.00 98.88 88 VAL A N 1
ATOM 706 C CA . VAL A 1 88 ? 9.236 -7.131 -2.494 1.00 98.88 88 VAL A CA 1
ATOM 707 C C . VAL A 1 88 ? 8.655 -8.169 -1.529 1.00 98.88 88 VAL A C 1
ATOM 709 O O . VAL A 1 88 ? 8.066 -7.807 -0.509 1.00 98.88 88 VAL A O 1
ATOM 712 N N . ASP A 1 89 ? 8.868 -9.455 -1.804 1.00 98.88 89 ASP A N 1
ATOM 713 C CA . ASP A 1 89 ? 8.435 -10.554 -0.946 1.00 98.88 89 ASP A CA 1
ATOM 714 C C . ASP A 1 89 ? 9.090 -10.488 0.427 1.00 98.88 89 ASP A C 1
ATOM 716 O O . ASP A 1 89 ? 8.411 -10.662 1.440 1.00 98.88 89 ASP A O 1
ATOM 720 N N . SER A 1 90 ? 10.402 -10.239 0.474 1.00 98.69 90 SER A N 1
ATOM 721 C CA . SER A 1 90 ? 11.131 -10.084 1.734 1.00 98.69 90 SER A CA 1
ATOM 722 C C . SER A 1 90 ? 10.559 -8.931 2.556 1.00 98.69 90 SER A C 1
ATOM 724 O O . SER A 1 90 ? 10.264 -9.104 3.739 1.00 98.69 90 SER A O 1
ATOM 726 N N . TRP A 1 91 ? 10.321 -7.782 1.920 1.00 98.88 91 TRP A N 1
ATOM 727 C CA . TRP A 1 91 ? 9.755 -6.609 2.578 1.00 98.88 91 TRP A CA 1
ATOM 728 C C . TRP A 1 91 ? 8.365 -6.873 3.161 1.00 98.88 91 TRP A C 1
ATOM 730 O O . TRP A 1 91 ? 8.121 -6.649 4.351 1.00 98.88 91 TRP A O 1
ATOM 740 N N . PHE A 1 92 ? 7.443 -7.401 2.358 1.00 98.88 92 PHE A N 1
ATOM 741 C CA . PHE A 1 92 ? 6.074 -7.626 2.816 1.00 98.88 92 PHE A CA 1
ATOM 742 C C . PHE A 1 92 ? 5.951 -8.773 3.818 1.00 98.88 92 PHE A C 1
ATOM 744 O O . PHE A 1 92 ? 5.082 -8.708 4.689 1.00 98.88 92 PHE A O 1
ATOM 751 N N . LYS A 1 93 ? 6.849 -9.766 3.793 1.00 98.81 93 LYS A N 1
ATOM 752 C CA . LYS A 1 93 ? 6.948 -10.776 4.862 1.00 98.81 93 LYS A CA 1
ATOM 753 C C . LYS A 1 93 ? 7.361 -10.178 6.210 1.00 98.81 93 LYS A C 1
ATOM 755 O O . LYS A 1 93 ? 7.110 -10.802 7.236 1.00 98.81 93 LYS A O 1
ATOM 760 N N . VAL A 1 94 ? 7.931 -8.972 6.236 1.00 98.81 94 VAL A N 1
ATOM 761 C CA . VAL A 1 94 ? 8.174 -8.220 7.475 1.00 98.81 94 VAL A CA 1
ATOM 762 C C . VAL A 1 94 ? 7.014 -7.288 7.807 1.00 98.81 94 VAL A C 1
ATOM 764 O O . VAL A 1 94 ? 6.555 -7.272 8.951 1.00 98.81 94 VAL A O 1
ATOM 767 N N . LEU A 1 95 ? 6.533 -6.507 6.837 1.00 98.81 95 LEU A N 1
ATOM 768 C CA . LEU A 1 95 ? 5.509 -5.490 7.079 1.00 98.81 95 LEU A CA 1
ATOM 769 C C . LEU A 1 95 ? 4.125 -6.092 7.365 1.00 98.81 95 LEU A C 1
ATOM 771 O O . LEU A 1 95 ? 3.487 -5.713 8.348 1.00 98.81 95 LEU A O 1
ATOM 775 N N . LEU A 1 96 ? 3.644 -7.009 6.520 1.00 98.75 96 LEU A N 1
ATOM 776 C CA . LEU A 1 96 ? 2.253 -7.475 6.571 1.00 98.75 96 LEU A CA 1
ATOM 777 C C . LEU A 1 96 ? 1.916 -8.209 7.881 1.00 98.75 96 LEU A C 1
ATOM 779 O O . LEU A 1 96 ? 0.887 -7.886 8.479 1.00 98.75 96 LEU A O 1
ATOM 783 N N . PRO A 1 97 ? 2.781 -9.088 8.429 1.00 98.69 97 PRO A N 1
ATOM 784 C CA . PRO A 1 97 ? 2.531 -9.684 9.742 1.00 98.69 97 PRO A CA 1
ATOM 785 C C . PRO A 1 97 ? 2.463 -8.667 10.890 1.00 98.69 97 PRO A C 1
ATOM 787 O O . PRO A 1 97 ? 1.720 -8.882 11.844 1.00 98.69 97 PRO A O 1
ATOM 790 N N . LYS A 1 98 ? 3.191 -7.541 10.810 1.00 98.50 98 LYS A N 1
ATOM 791 C CA . LYS A 1 98 ? 3.138 -6.480 11.835 1.00 98.50 98 LYS A CA 1
ATOM 792 C C . LYS A 1 98 ? 1.797 -5.748 11.841 1.00 98.50 98 LYS A C 1
ATOM 794 O O . LYS A 1 98 ? 1.321 -5.375 12.910 1.00 98.50 98 LYS A O 1
ATOM 799 N N . ILE A 1 99 ? 1.188 -5.550 10.669 1.00 98.31 99 ILE A N 1
ATOM 800 C CA . ILE A 1 99 ? -0.111 -4.871 10.538 1.00 98.31 99 ILE A CA 1
ATOM 801 C C . ILE A 1 99 ? -1.305 -5.830 10.632 1.00 98.31 99 ILE A C 1
ATOM 803 O O . ILE A 1 99 ? -2.428 -5.373 10.813 1.00 98.31 99 ILE A O 1
ATOM 807 N N . TYR A 1 100 ? -1.101 -7.147 10.536 1.00 98.75 100 TYR A N 1
ATOM 808 C CA . TYR A 1 100 ? -2.187 -8.131 10.592 1.00 98.75 100 TYR A CA 1
ATOM 809 C C . TYR A 1 100 ? -3.084 -8.012 11.846 1.00 98.75 100 TYR A C 1
ATOM 811 O O . TYR A 1 100 ? -4.310 -8.030 11.702 1.00 98.75 100 TYR A O 1
ATOM 819 N N . PRO A 1 101 ? -2.554 -7.810 13.071 1.00 98.62 101 PRO A N 1
ATOM 820 C CA . PRO A 1 101 ? -3.396 -7.584 14.251 1.00 98.62 101 PRO A CA 1
ATOM 821 C C . PRO A 1 101 ? -4.212 -6.283 14.181 1.00 98.62 101 PRO A C 1
ATOM 823 O O . PRO A 1 101 ? -5.214 -6.142 14.872 1.00 98.62 101 PRO A O 1
ATOM 826 N N . TRP A 1 102 ? -3.794 -5.338 13.336 1.00 98.75 102 TRP A N 1
ATOM 827 C CA . TRP A 1 102 ? -4.403 -4.018 13.181 1.00 98.75 102 TRP A CA 1
ATOM 828 C C . TRP A 1 102 ? -5.529 -3.977 12.149 1.00 98.75 102 TRP A C 1
ATOM 830 O O . TRP A 1 102 ? -6.182 -2.943 11.994 1.00 98.75 102 TRP A O 1
ATOM 840 N N . LEU A 1 103 ? -5.791 -5.087 11.457 1.00 98.81 103 LEU A N 1
ATOM 841 C CA . LEU A 1 103 ? -6.944 -5.199 10.572 1.00 98.81 103 LEU A CA 1
ATOM 842 C C . LEU A 1 103 ? -8.235 -5.064 11.380 1.00 98.81 103 LEU A C 1
ATOM 844 O O . LEU A 1 103 ? -8.362 -5.609 12.476 1.00 98.81 103 LEU A O 1
ATOM 848 N N . TYR A 1 104 ? -9.223 -4.373 10.818 1.00 98.69 104 TYR A N 1
ATOM 849 C CA . TYR A 1 104 ? -10.471 -4.064 11.513 1.00 98.69 104 TYR A CA 1
ATOM 850 C C . TYR A 1 104 ? -11.204 -5.320 12.003 1.00 98.69 104 TYR A C 1
ATOM 852 O O . TYR A 1 104 ? -11.677 -5.385 13.133 1.00 98.69 104 TYR A O 1
ATOM 860 N N . HIS A 1 105 ? -11.213 -6.377 11.188 1.00 98.25 105 HIS A N 1
ATOM 861 C CA . HIS A 1 105 ? -11.826 -7.660 11.545 1.00 98.25 105 HIS A CA 1
ATOM 862 C C . HIS A 1 105 ? -11.033 -8.470 12.591 1.00 98.25 105 HIS A C 1
ATOM 864 O O . HIS A 1 105 ? -11.537 -9.489 13.060 1.00 98.25 105 HIS A O 1
ATOM 870 N N . ASN A 1 106 ? -9.827 -8.024 12.954 1.00 98.44 106 ASN A N 1
ATOM 871 C CA . ASN A 1 106 ? -9.004 -8.561 14.041 1.00 98.44 106 ASN A CA 1
ATOM 872 C C . ASN A 1 106 ? -9.037 -7.663 15.295 1.00 98.44 106 ASN A C 1
ATOM 874 O O . ASN A 1 106 ? -8.321 -7.931 16.255 1.00 98.44 106 ASN A O 1
ATOM 878 N N . GLY A 1 107 ? -9.873 -6.616 15.304 1.00 98.25 107 GLY A N 1
ATOM 879 C CA . GLY A 1 107 ? -10.013 -5.675 16.419 1.00 98.25 107 GLY A CA 1
ATOM 880 C C . GLY A 1 107 ? -9.163 -4.406 16.306 1.00 98.25 107 GLY A C 1
ATOM 881 O O . GLY A 1 107 ? -9.182 -3.593 17.226 1.00 98.25 107 GLY A O 1
ATOM 882 N N . GLY A 1 108 ? -8.434 -4.218 15.202 1.00 98.56 108 GLY A N 1
ATOM 883 C CA . GLY A 1 108 ? -7.708 -2.978 14.924 1.00 98.56 108 GLY A CA 1
ATOM 884 C C . GLY A 1 108 ? -8.545 -1.922 14.194 1.00 98.56 108 GLY A C 1
ATOM 885 O O . GLY A 1 108 ? -9.773 -1.974 14.172 1.00 98.56 108 GLY A O 1
ATOM 886 N N . ASN A 1 109 ? -7.881 -0.945 13.573 1.00 98.75 109 ASN A N 1
ATOM 887 C CA . ASN A 1 109 ? -8.518 0.187 12.890 1.00 98.75 109 ASN A CA 1
ATOM 888 C C . ASN A 1 109 ? -8.253 0.260 11.372 1.00 98.75 109 ASN A C 1
ATOM 890 O O . ASN A 1 109 ? -8.760 1.178 10.730 1.00 98.75 109 ASN A O 1
ATOM 894 N N . ILE A 1 110 ? -7.523 -0.690 10.773 1.00 98.94 110 ILE A N 1
ATOM 895 C CA . ILE A 1 110 ? -7.271 -0.731 9.320 1.00 98.94 110 ILE A CA 1
ATOM 896 C C . ILE A 1 110 ? -8.463 -1.360 8.593 1.00 98.94 110 ILE A C 1
ATOM 898 O O . ILE A 1 110 ? -8.705 -2.563 8.706 1.00 98.94 110 ILE A O 1
ATOM 902 N N . ILE A 1 111 ? -9.187 -0.554 7.817 1.00 98.88 111 ILE A N 1
ATOM 903 C CA . ILE A 1 111 ? -10.418 -0.969 7.124 1.00 98.88 111 ILE A CA 1
ATOM 904 C C . ILE A 1 111 ? -10.192 -1.386 5.671 1.00 98.88 111 ILE A C 1
ATOM 906 O O . ILE A 1 111 ? -10.944 -2.203 5.141 1.00 98.88 111 ILE A O 1
ATOM 910 N N . SER A 1 112 ? -9.154 -0.859 5.029 1.00 98.88 112 SER A N 1
ATOM 911 C CA . SER A 1 112 ? -8.787 -1.212 3.662 1.00 98.88 112 SER A CA 1
ATOM 912 C C . SER A 1 112 ? -7.303 -0.986 3.421 1.00 98.88 112 SER A C 1
ATOM 914 O O . SER A 1 112 ? -6.648 -0.210 4.126 1.00 98.88 112 SER A O 1
ATOM 916 N N . ILE A 1 113 ? -6.771 -1.701 2.432 1.00 98.94 113 ILE A N 1
ATOM 917 C CA . ILE A 1 113 ? -5.361 -1.629 2.063 1.00 98.94 113 ILE A CA 1
ATOM 918 C C . ILE A 1 113 ? -5.228 -1.516 0.550 1.00 98.94 113 ILE A C 1
ATOM 920 O O . ILE A 1 113 ? -5.785 -2.325 -0.192 1.00 98.94 113 ILE A O 1
ATOM 924 N N . GLN A 1 114 ? -4.470 -0.524 0.100 1.00 98.94 114 GLN A N 1
ATOM 925 C CA . GLN A 1 114 ? -4.153 -0.379 -1.311 1.00 98.94 114 GLN A CA 1
ATOM 926 C C . GLN A 1 114 ? -3.044 -1.348 -1.720 1.00 98.94 114 GLN A C 1
ATOM 928 O O . GLN A 1 114 ? -2.055 -1.509 -1.005 1.00 98.94 114 GLN A O 1
ATOM 933 N N . VAL A 1 115 ? -3.188 -1.963 -2.886 1.00 98.88 115 VAL A N 1
ATOM 934 C CA . VAL A 1 115 ? -2.145 -2.758 -3.532 1.00 98.88 115 VAL A CA 1
ATOM 935 C C . VAL A 1 115 ? -1.519 -1.897 -4.622 1.00 98.88 115 VAL A C 1
ATOM 937 O O . VAL A 1 115 ? -2.224 -1.457 -5.528 1.00 98.88 115 VAL A O 1
ATOM 940 N N . GLU A 1 116 ? -0.204 -1.673 -4.541 1.00 98.75 116 GLU A N 1
ATOM 941 C CA . GLU A 1 116 ? 0.517 -0.787 -5.468 1.00 98.75 116 GLU A CA 1
ATOM 942 C C . GLU A 1 116 ? 0.020 0.680 -5.395 1.00 98.75 116 GLU A C 1
ATOM 944 O O . GLU A 1 116 ? -0.633 1.088 -4.430 1.00 98.75 116 GLU A O 1
ATOM 949 N N . ASN A 1 117 ? 0.393 1.513 -6.362 1.00 98.88 117 ASN A N 1
ATOM 950 C CA . ASN A 1 117 ? 0.041 2.918 -6.484 1.00 98.88 117 ASN A CA 1
ATOM 951 C C . ASN A 1 117 ? 0.055 3.372 -7.952 1.00 98.88 117 ASN A C 1
ATOM 953 O O . ASN A 1 117 ? 1.133 3.568 -8.523 1.00 98.88 117 ASN A O 1
ATOM 957 N N . GLU A 1 118 ? -1.124 3.664 -8.510 1.00 98.38 118 GLU A N 1
ATOM 958 C CA . GLU A 1 118 ? -1.284 4.189 -9.873 1.00 98.38 118 GLU A CA 1
ATOM 959 C C . GLU A 1 118 ? -0.488 3.374 -10.899 1.00 98.38 118 GLU A C 1
ATOM 961 O O . GLU A 1 118 ? 0.295 3.903 -11.699 1.00 98.38 118 GLU A O 1
ATOM 966 N N . TYR A 1 119 ? -0.618 2.047 -10.829 1.00 98.69 119 TYR A N 1
ATOM 967 C CA . TYR A 1 119 ? 0.122 1.149 -11.708 1.00 98.69 119 TYR A CA 1
ATOM 968 C C . TYR A 1 119 ? -0.223 1.381 -13.182 1.00 98.69 119 TYR A C 1
ATOM 970 O O . TYR A 1 119 ? 0.615 1.202 -14.064 1.00 98.69 119 TYR A O 1
ATOM 978 N N . GLY A 1 120 ? -1.432 1.875 -13.445 1.00 98.12 120 GLY A N 1
ATOM 979 C CA . GLY A 1 120 ? -1.906 2.302 -14.749 1.00 98.12 120 GLY A CA 1
ATOM 980 C C . GLY A 1 120 ? -1.070 3.392 -15.411 1.00 98.12 120 GLY A C 1
ATOM 981 O O . GLY A 1 120 ? -0.962 3.420 -16.636 1.00 98.12 120 GLY A O 1
ATOM 982 N N . SER A 1 121 ? -0.434 4.247 -14.612 1.00 97.12 121 SER A N 1
ATOM 983 C CA . SER A 1 121 ? 0.475 5.299 -15.080 1.00 97.12 121 SER A CA 1
ATOM 984 C C . SER A 1 121 ? 1.894 4.775 -15.338 1.00 97.12 121 SER A C 1
ATOM 986 O O . SER A 1 121 ? 2.758 5.511 -15.821 1.00 97.12 121 SER A O 1
ATOM 988 N N . TYR A 1 122 ? 2.169 3.504 -15.024 1.00 97.88 122 TYR A N 1
ATOM 989 C CA . TYR A 1 122 ? 3.461 2.871 -15.252 1.00 97.88 122 TYR A CA 1
ATOM 990 C C . TYR A 1 122 ? 3.477 2.068 -16.555 1.00 97.88 122 TYR A C 1
ATOM 992 O O . TYR A 1 122 ? 2.669 1.171 -16.787 1.00 97.88 122 TYR A O 1
ATOM 1000 N N . ARG A 1 123 ? 4.470 2.351 -17.405 1.00 96.06 123 ARG A N 1
ATOM 1001 C CA . ARG A 1 123 ? 4.556 1.825 -18.780 1.00 96.06 123 ARG A CA 1
ATOM 1002 C C . ARG A 1 123 ? 4.578 0.298 -18.911 1.00 96.06 123 ARG A C 1
ATOM 1004 O O . ARG A 1 123 ? 4.326 -0.200 -20.001 1.00 96.06 123 ARG A O 1
ATOM 1011 N N . ALA A 1 124 ? 4.950 -0.432 -17.857 1.00 97.62 124 ALA A N 1
ATOM 1012 C CA . ALA A 1 124 ? 5.145 -1.877 -17.943 1.00 97.62 124 ALA A CA 1
ATOM 1013 C C . ALA A 1 124 ? 3.830 -2.644 -18.140 1.00 97.62 124 ALA A C 1
ATOM 1015 O O . ALA A 1 124 ? 3.832 -3.640 -18.857 1.00 97.62 124 ALA A O 1
ATOM 1016 N N . CYS A 1 125 ? 2.722 -2.176 -17.545 1.00 98.06 125 CYS A N 1
ATOM 1017 C CA . CYS A 1 125 ? 1.416 -2.842 -17.619 1.00 98.06 125 CYS A CA 1
ATOM 1018 C C . CYS A 1 125 ? 1.495 -4.360 -17.320 1.00 98.06 125 CYS A C 1
ATOM 1020 O O . CYS A 1 125 ? 0.881 -5.190 -17.993 1.00 98.06 125 CYS A O 1
ATOM 1022 N N . ASP A 1 126 ? 2.301 -4.742 -16.325 1.00 98.69 126 ASP A N 1
ATOM 1023 C CA . ASP A 1 126 ? 2.551 -6.133 -15.964 1.00 98.69 126 ASP A CA 1
ATOM 1024 C C . ASP A 1 126 ? 1.499 -6.657 -14.972 1.00 98.69 126 ASP A C 1
ATOM 1026 O O . ASP A 1 126 ? 1.567 -6.467 -13.755 1.00 98.69 126 ASP A O 1
ATOM 1030 N N . PHE A 1 127 ? 0.509 -7.382 -15.490 1.00 98.50 127 PHE A N 1
ATOM 1031 C CA . PHE A 1 127 ? -0.509 -8.016 -14.652 1.00 98.50 127 PHE A CA 1
ATOM 1032 C C . PHE A 1 127 ? 0.010 -9.205 -13.837 1.00 98.50 127 PHE A C 1
ATOM 1034 O O . PHE A 1 127 ? -0.662 -9.619 -12.892 1.00 98.50 127 PHE A O 1
ATOM 1041 N N . SER A 1 128 ? 1.151 -9.802 -14.191 1.00 98.81 128 SER A N 1
ATOM 1042 C CA . SER A 1 128 ? 1.760 -10.859 -13.374 1.00 98.81 128 SER A CA 1
ATOM 1043 C C . SER A 1 128 ? 2.304 -10.271 -12.080 1.00 98.81 128 SER A C 1
ATOM 1045 O O . SER A 1 128 ? 2.062 -10.841 -11.018 1.00 98.81 128 SER A O 1
ATOM 1047 N N . TYR A 1 129 ? 2.923 -9.092 -12.150 1.00 98.88 129 TYR A N 1
ATOM 1048 C CA . TYR A 1 129 ? 3.320 -8.319 -10.974 1.00 98.88 129 TYR A CA 1
ATOM 1049 C C . TYR A 1 129 ? 2.130 -7.979 -10.067 1.00 98.88 129 TYR A C 1
ATOM 1051 O O . TYR A 1 129 ? 2.142 -8.300 -8.878 1.00 98.88 129 TYR A O 1
ATOM 1059 N N . MET A 1 130 ? 1.062 -7.402 -10.628 1.00 98.81 130 MET A N 1
ATOM 1060 C CA . MET A 1 130 ? -0.122 -7.033 -9.842 1.00 98.81 130 MET A CA 1
ATOM 1061 C C . MET A 1 130 ? -0.797 -8.255 -9.199 1.00 98.81 130 MET A C 1
ATOM 1063 O O . MET A 1 130 ? -1.178 -8.210 -8.028 1.00 98.81 130 MET A O 1
ATOM 1067 N N . ARG A 1 131 ? -0.900 -9.379 -9.928 1.00 98.88 131 ARG A N 1
ATOM 1068 C CA . ARG A 1 131 ? -1.414 -10.648 -9.378 1.00 98.88 131 ARG A CA 1
ATOM 1069 C C . ARG A 1 131 ? -0.523 -11.207 -8.278 1.00 98.88 131 ARG A C 1
ATOM 1071 O O . ARG A 1 131 ? -1.049 -11.732 -7.300 1.00 98.88 131 ARG A O 1
ATOM 1078 N N . HIS A 1 132 ? 0.795 -11.087 -8.420 1.00 98.88 132 HIS A N 1
ATOM 1079 C CA . HIS A 1 132 ? 1.751 -11.511 -7.400 1.00 98.88 132 HIS A CA 1
ATOM 1080 C C . HIS A 1 132 ? 1.555 -10.726 -6.101 1.00 98.88 132 HIS A C 1
ATOM 1082 O O . HIS A 1 132 ? 1.389 -11.335 -5.047 1.00 98.88 132 HIS A O 1
ATOM 1088 N N . LEU A 1 133 ? 1.465 -9.393 -6.173 1.00 98.88 133 LEU A N 1
ATOM 1089 C CA . LEU A 1 133 ? 1.187 -8.558 -5.000 1.00 98.88 133 LEU A CA 1
ATOM 1090 C C . LEU A 1 133 ? -0.153 -8.906 -4.343 1.00 98.88 133 LEU A C 1
ATOM 1092 O O . LEU A 1 133 ? -0.211 -9.103 -3.130 1.00 98.88 133 LEU A O 1
ATOM 1096 N N . ALA A 1 134 ? -1.223 -9.015 -5.135 1.00 98.81 134 ALA A N 1
ATOM 1097 C CA . ALA A 1 134 ? -2.540 -9.382 -4.625 1.00 98.81 134 ALA A CA 1
ATOM 1098 C C . ALA A 1 134 ? -2.503 -10.745 -3.913 1.00 98.81 134 ALA A C 1
ATOM 1100 O O . ALA A 1 134 ? -2.992 -10.871 -2.791 1.00 98.81 134 ALA A O 1
ATOM 1101 N N . GLY A 1 135 ? -1.866 -11.744 -4.532 1.00 98.81 135 GLY A N 1
ATOM 1102 C CA . GLY A 1 135 ? -1.688 -13.076 -3.958 1.00 98.81 135 GLY A CA 1
ATOM 1103 C C . GLY A 1 135 ? -0.877 -13.056 -2.663 1.00 98.81 135 GLY A C 1
ATOM 1104 O O . GLY A 1 135 ? -1.273 -13.690 -1.689 1.00 98.81 135 GLY A O 1
ATOM 1105 N N . LEU A 1 136 ? 0.207 -12.280 -2.611 1.00 98.81 136 LEU A N 1
ATOM 1106 C CA . LEU A 1 136 ? 1.030 -12.119 -1.414 1.00 98.81 136 LEU A CA 1
ATOM 1107 C C . LEU A 1 136 ? 0.244 -11.483 -0.259 1.00 98.81 136 LEU A C 1
ATOM 1109 O O . LEU A 1 136 ? 0.312 -11.961 0.874 1.00 98.81 136 LEU A O 1
ATOM 1113 N N . PHE A 1 137 ? -0.541 -10.439 -0.541 1.00 98.88 137 PHE A N 1
ATOM 1114 C CA . PHE A 1 137 ? -1.388 -9.794 0.463 1.00 98.88 137 PHE A CA 1
ATOM 1115 C C . PHE A 1 137 ? -2.461 -10.757 0.964 1.00 98.88 137 PHE A C 1
ATOM 1117 O O . PHE A 1 137 ? -2.659 -10.856 2.171 1.00 98.88 137 PHE A O 1
ATOM 1124 N N . ARG A 1 138 ? -3.112 -11.518 0.076 1.00 98.62 138 ARG A N 1
ATOM 1125 C CA . ARG A 1 138 ? -4.083 -12.548 0.477 1.00 98.62 138 ARG A CA 1
ATOM 1126 C C . ARG A 1 138 ? -3.450 -13.652 1.312 1.00 98.62 138 ARG A C 1
ATOM 1128 O O . ARG A 1 138 ? -4.000 -14.008 2.350 1.00 98.62 138 ARG A O 1
ATOM 1135 N N . ALA A 1 139 ? -2.270 -14.129 0.928 1.00 98.69 139 ALA A N 1
ATOM 1136 C CA . ALA A 1 139 ? -1.554 -15.159 1.670 1.00 98.69 139 ALA A CA 1
ATOM 1137 C C . ALA A 1 139 ? -1.198 -14.720 3.101 1.00 98.69 139 ALA A C 1
ATOM 1139 O O . ALA A 1 139 ? -1.237 -15.539 4.016 1.00 98.69 139 ALA A O 1
ATOM 1140 N N . LEU A 1 140 ? -0.859 -13.441 3.302 1.00 98.69 140 LEU A N 1
ATOM 1141 C CA . LEU A 1 140 ? -0.394 -12.925 4.595 1.00 98.69 140 LEU A CA 1
ATOM 1142 C C . LEU A 1 140 ? -1.487 -12.244 5.433 1.00 98.69 140 LEU A C 1
ATOM 1144 O O . LEU A 1 140 ? -1.342 -12.165 6.651 1.00 98.69 140 LEU A O 1
ATOM 1148 N N . LEU A 1 141 ? -2.563 -11.752 4.813 1.00 98.69 141 LEU A N 1
ATOM 1149 C CA . LEU A 1 141 ? -3.635 -11.004 5.484 1.00 98.69 141 LEU A CA 1
ATOM 1150 C C . LEU A 1 141 ? -5.007 -11.688 5.444 1.00 98.69 141 LEU A C 1
ATOM 1152 O O . LEU A 1 141 ? -5.933 -11.253 6.131 1.00 98.69 141 LEU A O 1
ATOM 1156 N N . GLY A 1 142 ? -5.156 -12.74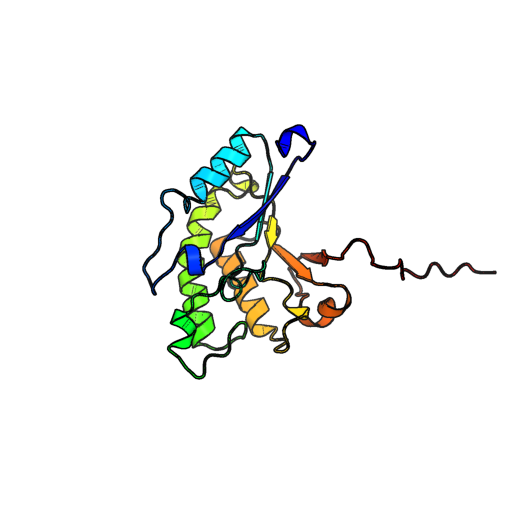4 4.646 1.00 98.12 142 GLY A N 1
ATOM 1157 C CA . GLY A 1 142 ? -6.416 -13.442 4.433 1.00 98.12 142 GLY A CA 1
ATOM 1158 C C . GLY A 1 142 ? -7.408 -12.703 3.524 1.00 98.12 142 GLY A C 1
ATOM 1159 O O . GLY A 1 142 ? -7.155 -11.636 2.956 1.00 98.12 142 GLY A O 1
ATOM 1160 N N . GLU A 1 143 ? -8.593 -13.296 3.391 1.00 97.56 143 GLU A N 1
ATOM 1161 C CA . GLU A 1 143 ? -9.616 -12.867 2.424 1.00 97.56 143 GLU A CA 1
ATOM 1162 C C . GLU A 1 143 ? -10.520 -11.731 2.924 1.00 97.56 143 GLU A C 1
ATOM 1164 O O . GLU A 1 143 ? -11.202 -11.079 2.139 1.00 97.56 143 GLU A O 1
ATOM 1169 N N . LYS A 1 144 ? -10.543 -11.470 4.236 1.00 98.31 144 LYS A N 1
ATOM 1170 C CA . LYS A 1 144 ? -11.534 -10.565 4.844 1.00 98.31 144 LYS A CA 1
ATOM 1171 C C . LYS A 1 144 ? -11.237 -9.080 4.640 1.00 98.31 144 LYS A C 1
ATOM 1173 O O . LYS A 1 144 ? -12.164 -8.277 4.663 1.00 98.31 144 LYS A O 1
ATOM 1178 N N . ILE A 1 145 ? -9.966 -8.691 4.517 1.00 98.50 145 ILE A N 1
ATOM 1179 C CA . ILE A 1 145 ? -9.602 -7.281 4.333 1.00 98.50 145 ILE A CA 1
ATOM 1180 C C . ILE A 1 145 ? -9.960 -6.817 2.915 1.00 98.50 145 ILE A C 1
ATOM 1182 O O . ILE A 1 145 ? -9.723 -7.536 1.940 1.00 98.50 145 ILE A O 1
ATOM 1186 N N . LEU A 1 146 ? -10.516 -5.609 2.792 1.00 98.75 146 LEU A N 1
ATOM 1187 C CA . LEU A 1 146 ? -10.748 -4.981 1.495 1.00 98.75 146 LEU A CA 1
ATOM 1188 C C . LEU A 1 146 ? -9.406 -4.545 0.901 1.00 98.75 146 LEU A C 1
ATOM 1190 O O . LEU A 1 146 ? -8.755 -3.640 1.428 1.00 98.75 146 LEU A O 1
ATOM 1194 N N . LEU A 1 147 ? -9.017 -5.183 -0.200 1.00 98.88 147 LEU A N 1
ATOM 1195 C CA . LEU A 1 147 ? -7.880 -4.766 -1.009 1.00 98.88 147 LEU A CA 1
ATOM 1196 C C . LEU A 1 147 ? -8.378 -3.957 -2.205 1.00 98.88 147 LEU A C 1
ATOM 1198 O O . LEU A 1 147 ? -9.367 -4.339 -2.836 1.00 98.88 147 LEU A O 1
ATOM 1202 N N . PHE A 1 148 ? -7.702 -2.855 -2.511 1.00 98.94 148 PHE A N 1
ATOM 1203 C CA . PHE A 1 148 ? -8.102 -1.950 -3.588 1.00 98.94 148 PHE A CA 1
ATOM 1204 C C . PHE A 1 148 ? -6.903 -1.428 -4.386 1.00 98.94 148 PHE A C 1
ATOM 1206 O O . PHE A 1 148 ? -5.767 -1.517 -3.927 1.00 98.94 148 PHE A O 1
ATOM 1213 N N . THR A 1 149 ? -7.156 -0.886 -5.574 1.00 98.88 149 THR A N 1
ATOM 1214 C CA . THR A 1 149 ? -6.182 -0.120 -6.370 1.00 98.88 149 THR A CA 1
ATOM 1215 C C . THR A 1 149 ? -6.689 1.304 -6.586 1.00 98.88 149 THR A C 1
ATOM 1217 O O . THR A 1 149 ? -7.888 1.566 -6.462 1.00 98.88 149 THR A O 1
ATOM 1220 N N . THR A 1 150 ? -5.778 2.225 -6.890 1.00 98.75 150 THR A N 1
ATOM 1221 C CA . THR A 1 150 ? -6.090 3.628 -7.193 1.00 98.75 150 THR A CA 1
ATOM 1222 C C . THR A 1 150 ? -5.323 4.029 -8.435 1.00 98.75 150 THR A C 1
ATOM 1224 O O . THR A 1 150 ? -4.105 3.847 -8.462 1.00 98.75 150 THR A O 1
ATOM 1227 N N . ASP A 1 151 ? -6.028 4.595 -9.410 1.00 98.44 151 ASP A N 1
ATOM 1228 C CA . ASP A 1 151 ? -5.465 5.108 -10.655 1.00 98.44 151 ASP A CA 1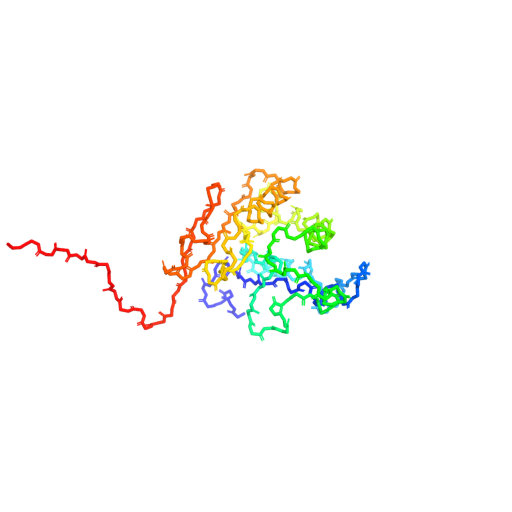
ATOM 1229 C C . ASP A 1 151 ? -6.254 6.330 -11.137 1.00 98.44 151 ASP A C 1
ATOM 1231 O O . ASP A 1 151 ? -7.465 6.421 -10.925 1.00 98.44 151 ASP A O 1
ATOM 1235 N N . GLY A 1 152 ? -5.614 7.221 -11.892 1.00 96.19 152 GLY A N 1
ATOM 1236 C CA . GLY A 1 152 ? -6.355 8.203 -12.679 1.00 96.19 152 GLY A CA 1
ATOM 1237 C C . GLY A 1 152 ? -7.286 7.523 -13.707 1.00 96.19 152 GLY A C 1
ATOM 1238 O O . GLY A 1 152 ? -7.034 6.381 -14.111 1.00 96.19 152 GLY A O 1
ATOM 1239 N N . PRO A 1 153 ? -8.334 8.209 -14.210 1.00 93.06 153 PRO A N 1
ATOM 1240 C CA . PRO A 1 153 ? -9.316 7.615 -15.128 1.00 93.06 153 PRO A CA 1
ATOM 1241 C C . PRO A 1 153 ? -8.709 6.946 -16.373 1.00 93.06 153 PRO A C 1
ATOM 1243 O O . PRO A 1 153 ? -9.218 5.935 -16.851 1.00 93.06 153 PRO A O 1
ATOM 1246 N N . GLU A 1 154 ? -7.600 7.485 -16.882 1.00 93.12 154 GLU A N 1
ATOM 1247 C CA . GLU A 1 154 ? -6.895 6.968 -18.062 1.00 93.12 154 GLU A CA 1
ATOM 1248 C C . GLU A 1 154 ? -6.010 5.744 -17.752 1.00 93.12 154 GLU A C 1
ATOM 1250 O O . GLU A 1 154 ? -5.720 4.944 -18.643 1.00 93.12 154 GLU A O 1
ATOM 1255 N N . GLY A 1 155 ? -5.612 5.555 -16.488 1.00 95.38 155 GLY A N 1
ATOM 1256 C CA . GLY A 1 155 ? -4.739 4.465 -16.037 1.00 95.38 155 GLY A CA 1
ATOM 1257 C C . GLY A 1 155 ? -5.469 3.142 -15.785 1.00 95.38 155 GLY A C 1
ATOM 1258 O O . GLY A 1 155 ? -4.843 2.080 -15.721 1.00 95.38 155 GLY A O 1
ATOM 1259 N N . LEU A 1 156 ? -6.803 3.165 -15.712 1.00 96.94 156 LEU A N 1
ATOM 1260 C CA . LEU A 1 156 ? -7.623 2.014 -15.315 1.00 96.94 156 LEU A CA 1
ATOM 1261 C C . LEU A 1 156 ? -7.350 0.739 -16.119 1.00 96.94 156 LEU A C 1
ATOM 1263 O O . LEU A 1 156 ? -7.456 -0.356 -15.563 1.00 96.94 156 LEU A O 1
ATOM 1267 N N . LYS A 1 157 ? -6.967 0.869 -17.397 1.00 97.25 157 LYS A N 1
ATOM 1268 C CA . LYS A 1 157 ? -6.654 -0.266 -18.276 1.00 97.25 157 LYS A CA 1
ATOM 1269 C C . LYS A 1 157 ? -5.546 -1.156 -17.712 1.00 97.25 157 LYS A C 1
ATOM 1271 O O . LYS A 1 157 ? -5.650 -2.365 -17.855 1.00 97.25 157 LYS A O 1
ATOM 1276 N N . CYS A 1 158 ? -4.503 -0.568 -17.130 1.00 97.94 158 CYS A N 1
ATOM 1277 C CA . CYS A 1 158 ? -3.328 -1.291 -16.637 1.00 97.94 158 CYS A CA 1
ATOM 1278 C C . CYS A 1 158 ? -3.264 -1.349 -15.104 1.00 97.94 158 CYS A C 1
ATOM 1280 O O . CYS A 1 158 ? -2.569 -2.206 -14.569 1.00 97.94 158 CYS A O 1
ATOM 1282 N N . GLY A 1 159 ? -3.989 -0.475 -14.400 1.00 97.38 159 GLY A N 1
ATOM 1283 C CA . GLY A 1 159 ? -3.991 -0.427 -12.936 1.00 97.38 159 GLY A CA 1
ATOM 1284 C C . GLY A 1 159 ? -5.086 -1.245 -12.245 1.00 97.38 159 GLY A C 1
ATOM 1285 O O . GLY A 1 159 ? -4.945 -1.620 -11.079 1.00 97.38 159 GLY A O 1
ATOM 1286 N N . SER A 1 160 ? -6.160 -1.601 -12.958 1.00 97.88 160 SER A N 1
ATOM 1287 C CA . SER A 1 160 ? -7.238 -2.430 -12.400 1.00 97.88 160 SER A CA 1
ATOM 1288 C C . SER A 1 160 ? -6.883 -3.916 -12.422 1.00 97.88 160 SER A C 1
ATOM 1290 O O . SER A 1 160 ? -6.359 -4.422 -13.412 1.00 97.88 160 SER A O 1
ATOM 1292 N N . LEU A 1 161 ? -7.256 -4.653 -11.374 1.00 98.38 161 LEU A N 1
ATOM 1293 C CA . LEU A 1 161 ? -7.097 -6.106 -11.324 1.00 98.38 161 LEU A CA 1
ATOM 1294 C C . LEU A 1 161 ? -8.340 -6.772 -10.728 1.00 98.38 161 LEU A C 1
ATOM 1296 O O . LEU A 1 161 ? -8.813 -6.383 -9.662 1.00 98.38 161 LEU A O 1
ATOM 1300 N N . GLN A 1 162 ? -8.842 -7.820 -11.387 1.00 97.19 162 GLN A N 1
ATOM 1301 C CA . GLN A 1 162 ? -9.964 -8.608 -10.874 1.00 97.19 162 GLN A CA 1
ATOM 1302 C C . GLN A 1 162 ? -9.659 -9.152 -9.468 1.00 97.19 162 GLN A C 1
ATOM 1304 O O . GLN A 1 162 ? -8.605 -9.737 -9.232 1.00 97.19 162 GLN A O 1
ATOM 1309 N N . GLY A 1 163 ? -10.606 -8.980 -8.541 1.00 96.31 163 GLY A N 1
ATOM 1310 C CA . GLY A 1 163 ? -10.462 -9.381 -7.135 1.00 96.31 163 GLY A CA 1
ATOM 1311 C C . GLY A 1 163 ? -9.937 -8.274 -6.214 1.00 96.31 163 GLY A C 1
ATOM 1312 O O . GLY A 1 163 ? -10.006 -8.426 -4.993 1.00 96.31 163 GLY A O 1
ATOM 1313 N N . LEU A 1 164 ? -9.479 -7.153 -6.778 1.00 98.62 164 LEU A N 1
ATOM 1314 C CA . LEU A 1 164 ? -9.215 -5.908 -6.061 1.00 98.62 164 LEU A CA 1
ATOM 1315 C C . LEU A 1 164 ? -10.311 -4.894 -6.398 1.00 98.62 164 LEU A C 1
ATOM 1317 O O . LEU A 1 164 ? -10.791 -4.841 -7.530 1.00 98.62 164 LEU A O 1
ATOM 1321 N N . TYR A 1 165 ? -10.729 -4.096 -5.418 1.00 98.75 165 TYR A N 1
ATOM 1322 C CA . TYR A 1 165 ? -11.697 -3.031 -5.660 1.00 98.75 165 TYR A CA 1
ATOM 1323 C C . TYR A 1 165 ? -11.016 -1.867 -6.391 1.00 98.75 165 TYR A C 1
ATOM 1325 O O . TYR A 1 165 ? -10.014 -1.342 -5.916 1.00 98.75 165 TYR A O 1
ATOM 1333 N N . THR A 1 166 ? -11.534 -1.457 -7.543 1.00 98.69 166 THR A N 1
ATOM 1334 C CA . THR A 1 166 ? -10.944 -0.358 -8.317 1.00 98.69 166 THR A CA 1
ATOM 1335 C C . THR A 1 166 ? -11.452 0.986 -7.805 1.00 98.69 166 THR A C 1
ATOM 1337 O O . THR A 1 166 ? -12.660 1.200 -7.698 1.00 98.69 166 THR A O 1
ATOM 1340 N N . THR A 1 167 ? -10.538 1.909 -7.516 1.00 98.69 167 THR A N 1
ATOM 1341 C CA . THR A 1 167 ? -10.850 3.305 -7.184 1.00 98.69 167 THR A CA 1
ATOM 1342 C C . THR A 1 167 ? -10.153 4.249 -8.158 1.00 98.69 167 THR A C 1
ATOM 1344 O O . THR A 1 167 ? -9.210 3.852 -8.843 1.00 98.69 167 THR A O 1
ATOM 1347 N N . VAL A 1 168 ? -10.634 5.490 -8.230 1.00 97.88 168 VAL A N 1
ATOM 1348 C CA . VAL A 1 168 ? -10.037 6.541 -9.059 1.00 97.88 168 VAL A CA 1
ATOM 1349 C C . VAL A 1 168 ? -9.616 7.729 -8.213 1.00 97.88 168 VAL A C 1
ATOM 1351 O O . VAL A 1 168 ? -10.292 8.053 -7.233 1.00 97.88 168 VAL A O 1
ATOM 1354 N N . ASP A 1 169 ? -8.552 8.412 -8.619 1.00 95.94 169 ASP A N 1
ATOM 1355 C CA . ASP A 1 169 ? -8.209 9.739 -8.118 1.00 95.94 169 ASP A CA 1
ATOM 1356 C C . ASP A 1 169 ? -8.296 10.802 -9.222 1.00 95.94 169 ASP A C 1
ATOM 1358 O O . ASP A 1 169 ? -8.330 10.526 -10.423 1.00 95.94 169 ASP A O 1
ATOM 1362 N N . PHE A 1 170 ? -8.478 12.050 -8.794 1.00 95.00 170 PHE A N 1
ATOM 1363 C CA . PHE A 1 170 ? -8.527 13.212 -9.669 1.00 95.00 170 PHE A CA 1
ATOM 1364 C C . PHE A 1 170 ? -8.321 14.494 -8.864 1.00 95.00 170 PHE A C 1
ATOM 1366 O O . PHE A 1 170 ? -8.661 14.587 -7.683 1.00 95.00 170 PHE A O 1
ATOM 1373 N N . GLY A 1 171 ? -7.769 15.509 -9.526 1.00 91.88 171 GLY A N 1
ATOM 1374 C CA . GLY A 1 171 ? -7.613 16.844 -8.960 1.00 91.88 171 GLY A CA 1
ATOM 1375 C C . GLY A 1 171 ? -8.872 17.717 -9.099 1.00 91.88 171 GLY A C 1
ATOM 1376 O O . GLY A 1 171 ? -9.821 17.358 -9.799 1.00 91.88 171 GLY A O 1
ATOM 1377 N N . PRO A 1 172 ? -8.862 18.927 -8.513 1.00 86.81 172 PRO A N 1
ATOM 1378 C CA . PRO A 1 172 ? -10.006 19.850 -8.511 1.00 86.81 172 PRO A CA 1
ATOM 1379 C C . PRO A 1 172 ? -10.418 20.370 -9.902 1.00 86.81 172 PRO A C 1
ATOM 1381 O O . PRO A 1 172 ? -11.467 20.992 -10.034 1.00 86.81 172 PRO A O 1
ATOM 1384 N N . GLY A 1 173 ? -9.594 20.154 -10.932 1.00 81.25 173 GLY A N 1
ATOM 1385 C CA . GLY A 1 173 ? -9.810 20.645 -12.296 1.00 81.25 173 GLY A CA 1
ATOM 1386 C C . GLY A 1 173 ? -10.385 19.624 -13.279 1.00 81.25 173 GLY A C 1
ATOM 1387 O O . GLY A 1 173 ? -10.448 19.928 -14.470 1.00 81.25 173 GLY A O 1
ATOM 1388 N N . LEU A 1 174 ? -10.771 18.422 -12.833 1.00 66.56 174 LEU A N 1
ATOM 1389 C CA . LEU A 1 174 ? -11.358 17.430 -13.732 1.00 66.56 174 LEU A CA 1
ATOM 1390 C C . LEU A 1 174 ? -12.724 17.945 -14.221 1.00 66.56 174 LEU A C 1
ATOM 1392 O O . LEU A 1 174 ? -13.694 17.991 -13.464 1.00 66.56 174 LEU A O 1
ATOM 1396 N N . LYS A 1 175 ? -12.805 18.377 -15.486 1.00 56.53 175 LYS A N 1
ATOM 1397 C CA . LYS A 1 175 ? -14.091 18.709 -16.113 1.00 56.53 175 LYS A CA 1
ATOM 1398 C C . LYS A 1 175 ? -14.952 17.445 -16.098 1.00 56.53 175 LYS A C 1
ATOM 1400 O O . LYS A 1 175 ? -14.499 16.406 -16.569 1.00 56.53 175 LYS A O 1
ATOM 1405 N N . GLN A 1 176 ? -16.169 17.534 -15.556 1.00 49.38 176 GLN A N 1
ATOM 1406 C CA . GLN A 1 176 ? -17.178 16.474 -15.623 1.00 49.38 176 GLN A CA 1
ATOM 1407 C C . GLN A 1 176 ? -17.410 16.079 -17.089 1.00 49.38 176 GLN A C 1
ATOM 1409 O O . GLN A 1 176 ? -18.167 16.719 -17.807 1.00 49.38 176 GLN A O 1
ATOM 1414 N N . GLY A 1 177 ? -16.715 15.035 -17.532 1.00 46.91 177 GLY A N 1
ATOM 1415 C CA . GLY A 1 177 ? -16.917 14.357 -18.809 1.00 46.91 177 GLY A CA 1
ATOM 1416 C C . GLY A 1 177 ? -17.790 13.113 -18.664 1.00 46.91 177 GLY A C 1
ATOM 1417 O O . GLY A 1 177 ? -17.683 12.198 -19.473 1.00 46.91 177 GLY A O 1
ATOM 1418 N N . LEU A 1 178 ? -18.624 13.041 -17.622 1.00 48.91 178 LEU A N 1
ATOM 1419 C CA . LEU A 1 178 ? -19.715 12.074 -17.583 1.00 48.91 178 LEU A CA 1
ATOM 1420 C C . LEU A 1 178 ? -20.841 12.658 -18.430 1.00 48.91 178 LEU A C 1
ATOM 1422 O O . LEU A 1 178 ? -21.599 13.508 -17.967 1.00 48.91 178 LEU A O 1
ATOM 1426 N N . GLY A 1 179 ? -20.874 12.248 -19.698 1.00 41.66 179 GLY A N 1
ATOM 1427 C CA . GLY A 1 179 ? -21.949 12.564 -20.623 1.00 41.66 179 GLY A CA 1
ATOM 1428 C C . GLY A 1 179 ? -23.291 12.147 -20.034 1.00 41.66 179 GLY A C 1
ATOM 1429 O O . GLY A 1 179 ? -23.636 10.970 -20.019 1.00 41.66 179 GLY A O 1
ATOM 1430 N N . VAL A 1 180 ? -24.046 13.129 -19.553 1.00 39.81 180 VAL A N 1
ATOM 1431 C CA . VAL A 1 180 ? -25.499 13.049 -19.571 1.00 39.81 180 VAL A CA 1
ATOM 1432 C C . VAL A 1 180 ? -25.875 13.416 -20.999 1.00 39.81 180 VAL A C 1
ATOM 1434 O O . VAL A 1 180 ? -25.828 14.586 -21.371 1.00 39.81 180 VAL A O 1
ATOM 1437 N N . GLU A 1 181 ? -26.174 12.410 -21.820 1.00 42.94 181 GLU A N 1
ATOM 1438 C CA . GLU A 1 181 ? -26.968 12.629 -23.025 1.00 42.94 181 GLU A CA 1
ATOM 1439 C C . GLU A 1 181 ? -28.315 13.196 -22.564 1.00 42.94 181 GLU A C 1
ATOM 1441 O O . GLU A 1 181 ? -29.183 12.478 -22.067 1.00 42.94 181 GLU A O 1
ATOM 1446 N N . SER A 1 182 ? -28.472 14.514 -22.660 1.00 38.31 182 SER A N 1
ATOM 1447 C CA . SER A 1 182 ? -29.790 15.128 -22.672 1.00 38.31 182 SER A CA 1
ATOM 1448 C C . SER A 1 182 ? -30.418 14.766 -24.010 1.00 38.31 182 SER A C 1
ATOM 1450 O O . SER A 1 182 ? -30.088 15.366 -25.033 1.00 38.31 182 SER A O 1
ATOM 1452 N N . GLY A 1 183 ? -31.263 13.739 -24.001 1.00 44.16 183 GLY A N 1
ATOM 1453 C CA . GLY A 1 183 ? -32.189 13.500 -25.094 1.00 44.16 183 GLY A CA 1
ATOM 1454 C C . GLY A 1 183 ? -33.131 14.693 -25.237 1.00 44.16 183 GLY A C 1
ATOM 1455 O O . GLY A 1 183 ? -33.859 15.018 -24.299 1.00 44.16 183 GLY A O 1
ATOM 1456 N N . GLU A 1 184 ? -33.096 15.310 -26.413 1.00 36.78 184 GLU A N 1
ATOM 1457 C CA . GLU A 1 184 ? -34.228 15.982 -27.055 1.00 36.78 184 GLU A CA 1
ATOM 1458 C C . GLU A 1 184 ? -34.486 15.297 -28.399 1.00 36.78 184 GLU A C 1
ATOM 1460 O O . GLU A 1 184 ? -33.494 14.981 -29.099 1.00 36.78 184 GLU A O 1
#

Foldseek 3Di:
DCVVVVAQADEDEQQLCVQPVDQPRGDCDDVNVPVVVQVVCVVSNHAYEYEHAPAQQPVDDVSSDHPVLCVPVPDDALAVGVSNLVSVLSSCVVVLLVCLCQDVVNVHRYQAYEQHAQQLPPPPLHVVSSVSSVVSNCVRNNLPHQYAYEHAPNSCSSTDDPSHHYYYDDDPPPDPPPDPPPDD